Protein AF-K1JU52-F1 (afdb_monomer_lite)

Radius of gyration: 26.35 Å; chains: 1; bounding box: 58×70×61 Å

pLDDT: mean 72.36, std 12.72, range [32.66, 89.19]

Organism: NCBI:txid742823

Sequence (189 aa):
MVPNSLSKNRGPHHFLIVKRTSKGVKVSFKNEKIEEAKRYWGYFVLVSNEICDPFEALKAYRSREKIEELFATYKDSFDGRKPRTWYPENLYGRQFAQFVGLGYHCFLTKRIQDVKKGLAQKSTEKKTKEELNLEEKLLAWLDQHSLIQILDWFRCVDYVATTGNDSASKWATETTKRDQLFLKLLGVS

Foldseek 3Di:
DPPPPPPDDPDPVVQWDWDQDPVGIDIDGPVVVVVVVVVPDDDDDQDDPPDPDPVVSVVVVVVVVVVVVLVVCLVVPVVVVDDPDPDPVVVVVSVVVSVVVSVVLVVVVVLLVVLLVVLVPPPPDPDDPVVVVLSVVLNVVSVVDDPVRVVVVVVVVVVCVVVVPPPPVPDDPSNVVSVVVVCVSSVND

Structure (mmCIF, N/CA/C/O backbone):
data_AF-K1JU52-F1
#
_entry.id   AF-K1JU52-F1
#
loop_
_atom_site.group_PDB
_atom_site.id
_atom_site.type_symbol
_atom_site.label_atom_id
_atom_site.label_alt_id
_atom_site.label_comp_id
_atom_site.label_asym_id
_atom_site.label_entity_id
_atom_site.label_seq_id
_atom_site.pdbx_PDB_ins_code
_atom_site.Cartn_x
_atom_site.Cartn_y
_atom_site.Cartn_z
_atom_site.occupancy
_atom_site.B_iso_or_equiv
_atom_site.auth_seq_id
_atom_site.auth_comp_id
_atom_site.auth_asym_id
_atom_site.auth_atom_id
_atom_site.pdbx_PDB_model_num
ATOM 1 N N . MET A 1 1 ? 0.415 -23.351 -29.888 1.00 32.66 1 MET A N 1
ATOM 2 C CA . MET A 1 1 ? -1.018 -23.387 -30.256 1.00 32.66 1 MET A CA 1
ATOM 3 C C . MET A 1 1 ? -1.736 -24.300 -29.274 1.00 32.66 1 MET A C 1
ATOM 5 O O . MET A 1 1 ? -1.490 -25.496 -29.294 1.00 32.66 1 MET A O 1
ATOM 9 N N . VAL A 1 2 ? -2.545 -23.747 -28.367 1.00 34.34 2 VAL A N 1
ATOM 10 C CA . VAL A 1 2 ? -3.390 -24.549 -27.464 1.00 34.34 2 VAL A CA 1
ATOM 11 C C . VAL A 1 2 ? -4.649 -24.944 -28.250 1.00 34.34 2 VAL A C 1
ATOM 13 O O . VAL A 1 2 ? -5.269 -24.049 -28.828 1.00 34.34 2 VAL A O 1
ATOM 16 N N . PRO A 1 3 ? -5.034 -26.231 -28.335 1.00 36.06 3 PRO A N 1
ATOM 17 C CA . PRO A 1 3 ? -6.222 -26.624 -29.081 1.00 36.06 3 PRO A CA 1
ATOM 18 C C . PRO A 1 3 ? -7.480 -26.035 -28.433 1.00 36.06 3 PRO A C 1
ATOM 20 O O . PRO A 1 3 ? -7.738 -26.199 -27.241 1.00 36.06 3 PRO A O 1
ATOM 23 N N . ASN A 1 4 ? -8.273 -25.349 -29.250 1.00 38.00 4 ASN A N 1
ATOM 24 C CA . ASN A 1 4 ? -9.419 -24.520 -28.873 1.00 38.00 4 ASN A CA 1
ATOM 25 C C . ASN A 1 4 ? -10.684 -25.330 -28.485 1.00 38.00 4 ASN A C 1
ATOM 27 O O . ASN A 1 4 ? -11.799 -24.821 -28.565 1.00 38.00 4 ASN A O 1
ATOM 31 N N . SER A 1 5 ? -10.542 -26.604 -28.098 1.00 40.00 5 SER A N 1
ATOM 32 C CA . SER A 1 5 ? -11.658 -27.532 -27.838 1.00 40.00 5 SER A CA 1
ATOM 33 C C . SER A 1 5 ? -12.004 -27.723 -26.352 1.00 40.00 5 SER A C 1
ATOM 35 O O . SER A 1 5 ? -13.038 -28.308 -26.038 1.00 40.00 5 SER A O 1
ATOM 37 N N . LEU A 1 6 ? -11.199 -27.195 -25.422 1.00 43.69 6 LEU A N 1
ATOM 38 C CA . LEU A 1 6 ? -11.371 -27.389 -23.968 1.00 43.69 6 LEU A CA 1
ATOM 39 C C . LEU A 1 6 ? -12.129 -26.249 -23.251 1.00 43.69 6 LEU A C 1
ATOM 41 O O . LEU A 1 6 ? -12.221 -26.229 -22.021 1.00 43.69 6 LEU A O 1
ATOM 45 N N . SER A 1 7 ? -12.676 -25.271 -23.978 1.00 45.84 7 SER A N 1
ATOM 46 C CA . SER A 1 7 ? -13.277 -24.071 -23.369 1.00 45.84 7 SER A CA 1
ATOM 47 C C . SER A 1 7 ? -14.757 -24.202 -22.990 1.00 45.84 7 SER A C 1
ATOM 49 O O . SER A 1 7 ? -15.264 -23.328 -22.292 1.00 45.84 7 SER A O 1
ATOM 51 N N . LYS A 1 8 ? -15.464 -25.270 -23.392 1.00 48.12 8 LYS A N 1
ATOM 52 C CA . LYS A 1 8 ? -16.940 -25.257 -23.371 1.00 48.12 8 LYS A CA 1
ATOM 53 C C . LYS A 1 8 ? -17.658 -25.919 -22.189 1.00 48.12 8 LYS A C 1
ATOM 55 O O . LYS A 1 8 ? -18.870 -25.804 -22.145 1.00 48.12 8 LYS A O 1
ATOM 60 N N . ASN A 1 9 ? -16.988 -26.553 -21.218 1.00 48.12 9 ASN A N 1
ATOM 61 C CA . ASN A 1 9 ? -17.684 -27.161 -20.062 1.00 48.12 9 ASN A CA 1
ATOM 62 C C . ASN A 1 9 ? -16.808 -27.269 -18.796 1.00 48.12 9 ASN A C 1
ATOM 64 O O . ASN A 1 9 ? -16.420 -28.358 -18.384 1.00 48.12 9 ASN A O 1
ATOM 68 N N . ARG A 1 10 ? -16.511 -26.139 -18.138 1.00 53.53 10 ARG A N 1
ATOM 69 C CA . ARG A 1 10 ? -15.809 -26.105 -16.831 1.00 53.53 10 ARG A CA 1
ATOM 70 C C . ARG A 1 10 ? 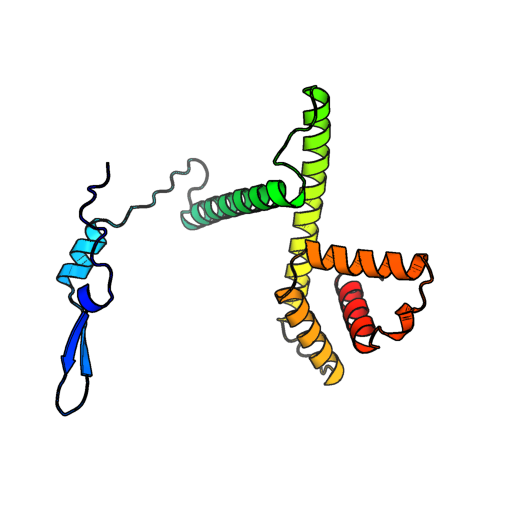-16.752 -25.962 -15.627 1.00 53.53 10 ARG A C 1
ATOM 72 O O . ARG A 1 10 ? -16.365 -25.423 -14.596 1.00 53.53 10 ARG A O 1
ATOM 79 N N . GLY A 1 11 ? -18.007 -26.391 -15.751 1.00 52.56 11 GLY A N 1
ATOM 80 C CA . GLY A 1 11 ? -18.935 -26.394 -14.619 1.00 52.56 11 GLY A CA 1
ATOM 81 C C . GLY A 1 11 ? -18.560 -27.472 -13.587 1.00 52.56 11 GLY A C 1
ATOM 82 O O . GLY A 1 11 ? -18.062 -28.533 -13.976 1.00 52.56 11 GLY A O 1
ATOM 83 N N . PRO A 1 12 ? -18.843 -27.273 -12.286 1.00 57.47 12 PRO A N 1
ATOM 84 C CA . PRO A 1 12 ? -18.528 -28.244 -11.228 1.00 57.47 12 PRO A CA 1
ATOM 85 C C . PRO A 1 12 ? -19.162 -29.629 -11.467 1.00 57.47 12 PRO A C 1
ATOM 87 O O . PRO A 1 12 ? -18.636 -30.650 -11.031 1.00 57.47 12 PRO A O 1
ATOM 90 N N . HIS A 1 13 ? -20.244 -29.692 -12.248 1.00 59.09 13 HIS A N 1
ATOM 91 C CA . HIS A 1 13 ? -20.917 -30.928 -12.656 1.00 59.09 13 HIS A CA 1
ATOM 92 C C . HIS A 1 13 ? -20.066 -31.864 -13.538 1.00 59.09 13 HIS A C 1
ATOM 94 O O . HIS A 1 13 ? -20.362 -33.056 -13.627 1.00 59.09 13 HIS A O 1
ATOM 100 N N . HIS A 1 14 ? -19.003 -31.366 -14.186 1.00 65.88 14 HIS A N 1
ATOM 101 C CA . HIS A 1 14 ? -18.130 -32.206 -15.014 1.00 65.88 14 HIS A CA 1
ATOM 102 C C . HIS A 1 14 ? -17.190 -33.083 -14.173 1.00 65.88 14 HIS A C 1
ATOM 104 O O . HIS A 1 14 ? -16.892 -34.209 -14.565 1.00 65.88 14 HIS A O 1
ATOM 110 N N . PHE A 1 15 ? -16.796 -32.606 -12.990 1.00 65.69 15 PHE A N 1
ATOM 111 C CA . PHE A 1 15 ? -15.839 -33.270 -12.095 1.00 65.69 15 PHE A CA 1
ATOM 112 C C . PHE A 1 15 ? -16.512 -34.047 -10.955 1.00 65.69 15 PHE A C 1
ATOM 114 O O . PHE A 1 15 ? -15.861 -34.835 -10.269 1.00 65.69 15 PHE A O 1
ATOM 121 N N . LEU A 1 16 ? -17.818 -33.847 -10.762 1.00 76.69 16 LEU A N 1
ATOM 122 C CA . LEU A 1 16 ? -18.591 -34.427 -9.668 1.00 76.69 16 LEU A CA 1
ATOM 123 C C . LEU A 1 16 ? -19.648 -35.410 -10.192 1.00 76.69 16 LEU A C 1
ATOM 125 O O . LEU A 1 16 ? -20.323 -35.173 -11.193 1.00 76.69 16 LEU A O 1
ATOM 129 N N . ILE A 1 17 ? -19.811 -36.529 -9.494 1.00 73.75 17 ILE A N 1
ATOM 130 C CA . ILE A 1 17 ? -20.949 -37.442 -9.602 1.00 73.75 17 ILE A CA 1
ATOM 131 C C . ILE A 1 17 ? -21.870 -37.104 -8.439 1.00 73.75 17 ILE A C 1
ATOM 133 O O . ILE A 1 17 ? -21.504 -37.288 -7.280 1.00 73.75 17 ILE A O 1
ATOM 137 N N . VAL A 1 18 ? -23.069 -36.624 -8.743 1.00 75.44 18 VAL A N 1
ATOM 138 C CA . VAL A 1 18 ? -24.081 -36.308 -7.736 1.00 75.44 18 VAL A CA 1
ATOM 139 C C . VAL A 1 18 ? -25.161 -37.379 -7.804 1.00 75.44 18 VAL A C 1
ATOM 141 O O . VAL A 1 18 ? -25.890 -37.457 -8.789 1.00 75.44 18 VAL A O 1
ATOM 144 N N . LYS A 1 19 ? -25.270 -38.212 -6.766 1.00 75.44 19 LYS A N 1
ATOM 145 C CA . LYS A 1 19 ? -26.368 -39.176 -6.612 1.00 75.44 19 LYS A CA 1
ATOM 146 C C . LYS A 1 19 ? -27.339 -38.652 -5.560 1.00 75.44 19 LYS A C 1
ATOM 148 O O . LYS A 1 19 ? -26.936 -38.372 -4.432 1.00 75.44 19 LYS A O 1
ATOM 153 N N . ARG A 1 20 ? -28.614 -38.503 -5.922 1.00 73.25 20 ARG A N 1
ATOM 154 C CA . ARG A 1 20 ? -29.682 -38.166 -4.972 1.00 73.25 20 ARG A CA 1
ATOM 155 C C . ARG A 1 20 ? -30.298 -39.463 -4.459 1.00 73.25 20 ARG A C 1
ATOM 157 O O . ARG A 1 20 ? -30.836 -40.232 -5.246 1.00 73.25 20 ARG A O 1
ATOM 164 N N . THR A 1 21 ? -30.202 -39.692 -3.157 1.00 73.38 21 THR A N 1
ATOM 165 C CA . THR A 1 21 ? -30.808 -40.836 -2.466 1.00 73.38 21 THR A CA 1
ATOM 166 C C . THR A 1 21 ? -31.887 -40.315 -1.516 1.00 73.38 21 THR A C 1
ATOM 168 O O . THR A 1 21 ? -31.838 -39.162 -1.096 1.00 73.38 21 THR A O 1
ATOM 171 N N . SER A 1 22 ? -32.837 -41.161 -1.111 1.00 66.62 22 SER A N 1
ATOM 172 C CA . SER A 1 22 ? -33.869 -40.831 -0.111 1.00 66.62 22 SER A CA 1
ATOM 173 C C . SER A 1 22 ? -33.318 -40.326 1.236 1.00 66.62 22 SER A C 1
ATOM 175 O O . SER A 1 22 ? -34.041 -39.679 1.983 1.00 66.62 22 SER A O 1
ATOM 177 N N . LYS A 1 23 ? -32.033 -40.577 1.532 1.00 71.12 23 LYS A N 1
ATOM 178 C CA . LYS A 1 23 ? -31.310 -40.121 2.736 1.00 71.12 23 LYS A CA 1
ATOM 179 C C . LYS A 1 23 ? -30.439 -38.866 2.525 1.00 71.12 23 LYS A C 1
ATOM 181 O O . LYS A 1 23 ? -29.710 -38.488 3.435 1.00 71.12 23 LYS A O 1
ATOM 186 N N . GLY A 1 24 ? -30.463 -38.248 1.339 1.00 70.69 24 GLY A N 1
ATOM 187 C CA . GLY A 1 24 ? -29.681 -37.047 1.015 1.00 70.69 24 GLY A CA 1
ATOM 188 C C . GLY A 1 24 ? -28.859 -37.150 -0.276 1.00 70.69 24 GLY A C 1
ATOM 189 O O . GLY A 1 24 ? -28.956 -38.112 -1.041 1.00 70.69 24 GLY A O 1
ATOM 190 N N . VAL A 1 25 ? -28.041 -36.128 -0.536 1.00 78.56 25 VAL A N 1
ATOM 191 C CA . VAL A 1 25 ? -27.192 -36.028 -1.733 1.00 78.56 25 VAL A CA 1
ATOM 192 C C . VAL A 1 25 ? -25.806 -36.603 -1.442 1.00 78.56 25 VAL A C 1
ATOM 194 O O . VAL A 1 25 ? -25.082 -36.077 -0.603 1.00 78.56 25 VAL A O 1
ATOM 197 N N . LYS A 1 26 ? -25.405 -37.657 -2.160 1.00 71.56 26 LYS A N 1
ATOM 198 C CA . LYS A 1 26 ? -24.051 -38.222 -2.098 1.00 71.56 26 LYS A CA 1
ATOM 199 C C . LYS A 1 26 ? -23.243 -37.719 -3.293 1.00 71.56 26 LYS A C 1
ATOM 201 O O . LYS A 1 26 ? -23.574 -38.027 -4.439 1.00 71.56 26 LYS A O 1
ATOM 206 N N . VAL A 1 27 ? -22.199 -36.937 -3.023 1.00 77.12 27 VAL A N 1
ATOM 207 C CA . VAL A 1 27 ? -21.284 -36.407 -4.043 1.00 77.12 27 VAL A CA 1
ATOM 208 C C . VAL A 1 27 ? -19.991 -37.219 -4.025 1.00 77.12 27 VAL A C 1
ATOM 210 O O . VAL A 1 27 ? -19.388 -37.394 -2.971 1.00 77.12 27 VAL A O 1
ATOM 213 N N . SER A 1 28 ? -19.567 -37.726 -5.181 1.00 74.81 28 SER A N 1
ATOM 214 C CA . SER A 1 28 ? -18.280 -38.409 -5.362 1.00 74.81 28 SER A CA 1
ATOM 215 C C . SER A 1 28 ? -17.510 -37.813 -6.537 1.00 74.81 28 SER A C 1
ATOM 217 O O . SER A 1 28 ? -18.110 -37.353 -7.505 1.00 74.81 28 SER A O 1
ATOM 219 N N . PHE A 1 29 ? -16.183 -37.816 -6.473 1.00 79.75 29 PHE A N 1
ATOM 220 C CA . PHE A 1 29 ? -15.335 -37.215 -7.503 1.00 79.75 29 PHE A CA 1
ATOM 221 C C . PHE A 1 29 ? -15.135 -38.153 -8.701 1.00 79.75 29 PHE A C 1
ATOM 223 O O . PHE A 1 29 ? -14.983 -39.363 -8.535 1.00 79.75 29 PHE A O 1
ATOM 230 N N . LYS A 1 30 ? -15.123 -37.595 -9.917 1.00 79.38 30 LYS A N 1
ATOM 231 C CA . LYS A 1 30 ? -14.723 -38.308 -11.139 1.00 79.38 30 LYS A CA 1
ATOM 232 C C . LYS A 1 30 ? -13.207 -38.225 -11.289 1.00 79.38 30 LYS A C 1
ATOM 234 O O . LYS A 1 30 ? -12.707 -37.322 -11.958 1.00 79.38 30 LYS A O 1
ATOM 239 N N . ASN A 1 31 ? -12.487 -39.153 -10.664 1.00 74.81 31 ASN A N 1
ATOM 240 C CA . ASN A 1 31 ? -11.019 -39.157 -10.663 1.00 74.81 31 ASN A CA 1
ATOM 241 C C . ASN A 1 31 ? -10.419 -39.156 -12.081 1.00 74.81 31 ASN A C 1
ATOM 243 O O . ASN A 1 31 ? -9.475 -38.416 -12.327 1.00 74.81 31 ASN A O 1
ATOM 247 N N . GLU A 1 32 ? -11.035 -39.858 -13.035 1.00 75.19 32 GLU A N 1
ATOM 248 C CA . GLU A 1 32 ? -10.597 -39.904 -14.442 1.00 75.19 32 GLU A CA 1
ATOM 249 C C . GLU A 1 32 ? -10.581 -38.518 -15.110 1.00 75.19 32 GLU A C 1
ATOM 251 O O . GLU A 1 32 ? -9.613 -38.133 -15.762 1.00 75.19 32 GLU A O 1
ATOM 256 N N . LYS A 1 33 ? -11.634 -37.716 -14.900 1.00 71.06 33 LYS A N 1
ATOM 257 C CA . LYS A 1 33 ? -11.729 -36.351 -15.448 1.00 71.06 33 LYS A CA 1
ATOM 258 C C . LYS A 1 33 ? -10.806 -35.369 -14.743 1.00 71.06 33 LYS A C 1
ATOM 260 O O . LYS A 1 33 ? -10.368 -34.389 -15.342 1.00 71.06 33 LYS A O 1
ATOM 265 N N . ILE A 1 34 ? -10.503 -35.638 -13.479 1.00 71.75 34 ILE A N 1
ATOM 266 C CA . ILE A 1 34 ? -9.522 -34.872 -12.718 1.00 71.75 34 ILE A CA 1
ATOM 267 C C . ILE A 1 34 ? -8.111 -35.165 -13.245 1.00 71.75 34 ILE A C 1
ATOM 269 O O . ILE A 1 34 ? -7.345 -34.228 -13.439 1.00 71.75 34 ILE A O 1
ATOM 273 N N . GLU A 1 35 ? -7.766 -36.420 -13.533 1.00 73.62 35 GLU A N 1
ATOM 274 C CA . GLU A 1 35 ? -6.468 -36.787 -14.120 1.00 73.62 35 GLU A CA 1
ATOM 275 C C . GLU A 1 35 ? -6.288 -36.271 -15.550 1.00 73.62 35 GLU A C 1
ATOM 277 O O . GLU A 1 35 ? -5.228 -35.742 -15.886 1.00 73.62 35 GLU A O 1
ATOM 282 N N . GLU A 1 36 ? -7.337 -36.326 -16.373 1.00 74.00 36 GLU A N 1
ATOM 283 C CA . GLU A 1 36 ? -7.323 -35.758 -17.725 1.00 74.00 36 GLU A CA 1
ATOM 284 C C . GLU A 1 36 ? -7.080 -34.238 -17.701 1.00 74.00 36 GLU A C 1
ATOM 286 O O . GLU A 1 36 ? -6.323 -33.710 -18.515 1.00 74.00 36 GLU A O 1
ATOM 291 N N . ALA A 1 37 ? -7.649 -33.531 -16.719 1.00 69.38 37 ALA A N 1
ATOM 292 C CA . ALA A 1 37 ? -7.384 -32.109 -16.506 1.00 69.38 37 ALA A CA 1
ATOM 293 C C . ALA A 1 37 ? -5.975 -31.844 -15.942 1.00 69.38 37 ALA A C 1
ATOM 295 O O . ALA A 1 37 ? -5.337 -30.866 -16.336 1.00 69.38 37 ALA A O 1
ATOM 296 N N . LYS A 1 38 ? -5.468 -32.720 -15.062 1.00 70.06 38 LYS A N 1
ATOM 297 C CA . LYS A 1 38 ? -4.097 -32.650 -14.524 1.00 70.06 38 LYS A CA 1
ATOM 298 C C . LYS A 1 38 ? -3.034 -32.796 -15.611 1.00 70.06 38 LYS A C 1
ATOM 300 O O . LYS A 1 38 ? -1.980 -32.181 -15.497 1.00 70.06 38 LYS A O 1
ATOM 305 N N . ARG A 1 39 ? -3.309 -33.547 -16.685 1.00 66.56 39 ARG A N 1
ATOM 306 C CA . ARG A 1 39 ? -2.391 -33.700 -17.831 1.00 66.56 39 ARG A CA 1
ATOM 307 C C . ARG A 1 39 ? -2.046 -32.367 -18.513 1.00 66.56 39 ARG A C 1
ATOM 309 O O . ARG A 1 39 ? -0.980 -32.259 -19.108 1.00 66.56 39 ARG A O 1
ATOM 316 N N . TYR A 1 40 ? -2.912 -31.358 -18.414 1.00 68.19 40 TYR A N 1
ATOM 317 C CA . TYR A 1 40 ? -2.686 -30.023 -18.981 1.00 68.19 40 TYR A CA 1
ATOM 318 C C . TYR A 1 40 ? -2.197 -28.997 -17.954 1.00 68.19 40 TYR A C 1
ATOM 320 O O . TYR A 1 40 ? -2.200 -27.797 -18.237 1.00 68.19 40 TYR A O 1
ATOM 328 N N . TRP A 1 41 ? -1.806 -29.427 -16.754 1.00 69.12 41 TRP A N 1
ATOM 329 C CA . TRP A 1 41 ? -1.183 -28.514 -15.806 1.00 69.12 41 TRP A CA 1
ATOM 330 C C . TRP A 1 41 ? 0.178 -28.081 -16.344 1.00 69.12 41 TRP A C 1
ATOM 332 O O . TRP A 1 41 ? 1.035 -28.903 -16.658 1.00 69.12 41 TRP A O 1
ATOM 342 N N . GLY A 1 42 ? 0.354 -26.768 -16.489 1.00 69.19 42 GLY A N 1
ATOM 343 C CA . GLY A 1 42 ? 1.649 -26.201 -16.828 1.00 69.19 42 GLY A CA 1
ATOM 344 C C . GLY A 1 42 ? 2.642 -26.496 -15.709 1.00 69.19 42 GLY A C 1
ATOM 345 O O . GLY A 1 42 ? 2.337 -26.281 -14.536 1.00 69.19 42 GLY A O 1
ATOM 346 N N . TYR A 1 43 ? 3.825 -26.984 -16.072 1.00 73.56 43 TYR A N 1
ATOM 347 C CA . TYR A 1 43 ? 4.938 -27.085 -15.139 1.00 73.56 43 TYR A CA 1
ATOM 348 C C . TYR A 1 43 ? 5.625 -25.727 -15.035 1.00 73.56 43 TYR A C 1
ATOM 350 O O . TYR A 1 43 ? 5.897 -25.074 -16.042 1.00 73.56 43 TYR A O 1
ATOM 358 N N . PHE A 1 44 ? 5.909 -25.314 -13.806 1.00 75.88 44 PHE A N 1
ATOM 359 C CA . PHE A 1 44 ? 6.699 -24.129 -13.517 1.00 75.88 44 PHE A CA 1
ATOM 360 C C . PHE A 1 44 ? 8.102 -24.575 -13.109 1.00 75.88 44 PHE A C 1
ATOM 362 O O . PHE A 1 44 ? 8.253 -25.328 -12.148 1.00 75.88 44 PHE A O 1
ATOM 369 N N . VAL A 1 45 ? 9.114 -24.138 -13.858 1.00 78.69 45 VAL A N 1
ATOM 370 C CA . VAL A 1 45 ? 10.519 -24.479 -13.614 1.00 78.69 45 VAL A CA 1
ATOM 371 C C . VAL A 1 45 ? 11.292 -23.190 -13.374 1.00 78.69 45 VAL A C 1
ATOM 373 O O . VAL A 1 45 ? 11.230 -22.266 -14.182 1.00 78.69 45 VAL A O 1
ATOM 376 N N . LEU A 1 46 ? 12.027 -23.145 -12.264 1.00 78.94 46 LEU A N 1
ATOM 377 C CA . LEU A 1 46 ? 12.982 -22.088 -11.957 1.00 78.94 46 LEU A CA 1
ATOM 378 C C . LEU A 1 46 ? 14.392 -22.619 -12.162 1.00 78.94 46 LEU A C 1
ATOM 380 O O . LEU A 1 46 ? 14.744 -23.667 -11.629 1.00 78.94 46 LEU A O 1
ATOM 384 N N . VAL A 1 47 ? 15.188 -21.874 -12.921 1.00 82.38 47 VAL A N 1
ATOM 385 C CA . VAL A 1 47 ? 16.609 -22.151 -13.131 1.00 82.38 47 VAL A CA 1
ATOM 386 C C . VAL A 1 47 ? 17.388 -20.993 -12.527 1.00 82.38 47 VAL A C 1
ATOM 388 O O . VAL A 1 47 ? 17.105 -19.832 -12.820 1.00 82.38 47 VAL A O 1
ATOM 391 N N . SER A 1 48 ? 18.339 -21.312 -11.659 1.00 80.25 48 SER A N 1
ATOM 392 C CA . SER A 1 48 ? 19.183 -20.350 -10.957 1.00 80.25 48 SER A CA 1
ATOM 393 C C . SER A 1 48 ? 20.626 -20.840 -11.014 1.00 80.25 48 SER A C 1
ATOM 395 O O . SER A 1 48 ? 20.877 -22.018 -10.772 1.00 80.25 48 SER A O 1
ATOM 397 N N . ASN A 1 49 ? 21.555 -19.939 -11.337 1.00 84.25 49 ASN A N 1
ATOM 398 C CA . ASN A 1 49 ? 22.990 -20.238 -11.366 1.00 84.25 49 ASN A CA 1
ATOM 399 C C . ASN A 1 49 ? 23.689 -19.906 -10.038 1.00 84.25 49 ASN A C 1
ATOM 401 O O . ASN A 1 49 ? 24.752 -20.447 -9.765 1.00 84.25 49 ASN A O 1
ATOM 405 N N . GLU A 1 50 ? 23.111 -19.009 -9.233 1.00 79.44 50 GLU A N 1
ATOM 406 C CA . GLU A 1 50 ? 23.725 -18.510 -7.992 1.00 79.44 50 GLU A CA 1
ATOM 407 C C . GLU A 1 50 ? 23.085 -19.114 -6.740 1.00 79.44 50 GLU A C 1
ATOM 409 O O . GLU A 1 50 ? 23.779 -19.499 -5.803 1.00 79.44 50 GLU A O 1
ATOM 414 N N . ILE A 1 51 ? 21.755 -19.220 -6.717 1.00 79.12 51 ILE A N 1
ATOM 415 C CA . ILE A 1 51 ? 21.018 -19.732 -5.559 1.00 79.12 51 ILE A CA 1
ATOM 416 C C . ILE A 1 51 ? 20.851 -21.242 -5.702 1.00 79.12 51 ILE A C 1
ATOM 418 O O . ILE A 1 51 ? 20.163 -21.699 -6.617 1.00 79.12 51 ILE A O 1
ATOM 422 N N . CYS A 1 52 ? 21.475 -21.988 -4.789 1.00 80.69 52 CYS A N 1
ATOM 423 C CA . CYS A 1 52 ? 21.435 -23.450 -4.747 1.00 80.69 52 CYS A CA 1
ATOM 424 C C . CYS A 1 52 ? 20.220 -23.982 -3.958 1.00 80.69 52 CYS A C 1
ATOM 426 O O . CYS A 1 52 ? 19.726 -25.069 -4.251 1.00 80.69 52 CYS A O 1
ATOM 428 N N . ASP A 1 53 ? 19.700 -23.213 -2.989 1.00 86.19 53 ASP A N 1
ATOM 429 C CA . ASP A 1 53 ? 18.510 -23.596 -2.221 1.00 86.19 53 ASP A CA 1
ATOM 430 C C . ASP A 1 53 ? 17.205 -23.329 -3.008 1.00 86.19 53 ASP A C 1
ATOM 432 O O . ASP A 1 53 ? 16.924 -22.181 -3.379 1.00 86.19 53 ASP A O 1
ATOM 436 N N . PRO A 1 54 ? 16.356 -24.350 -3.243 1.00 84.06 54 PRO A N 1
ATOM 437 C CA . PRO A 1 54 ? 15.110 -24.185 -3.990 1.00 84.06 54 PRO A CA 1
ATOM 438 C C . PRO A 1 54 ? 14.124 -23.193 -3.357 1.00 84.06 54 PRO A C 1
ATOM 440 O O . PRO A 1 54 ? 13.408 -22.490 -4.077 1.00 84.06 54 PRO A O 1
ATOM 443 N N . PHE A 1 55 ? 14.056 -23.122 -2.023 1.00 83.50 55 PHE A N 1
ATOM 444 C CA . PHE A 1 55 ? 13.121 -22.226 -1.335 1.00 83.50 55 PHE A CA 1
ATOM 445 C C . PHE A 1 55 ? 13.580 -20.771 -1.399 1.00 83.50 55 PHE A C 1
ATOM 447 O O . PHE A 1 55 ? 12.757 -19.874 -1.606 1.00 83.50 55 PHE A O 1
ATOM 454 N N . GLU A 1 56 ? 14.880 -20.529 -1.276 1.00 80.12 56 GLU A N 1
ATOM 455 C CA . GLU A 1 56 ? 15.483 -19.220 -1.480 1.00 80.12 56 GLU A CA 1
ATOM 456 C C . GLU A 1 56 ? 15.328 -18.745 -2.931 1.00 80.12 56 GLU A C 1
ATOM 458 O O . GLU A 1 56 ? 14.893 -17.612 -3.154 1.00 80.12 56 GLU A O 1
ATOM 463 N N . ALA A 1 57 ? 15.551 -19.620 -3.919 1.00 83.31 57 ALA A N 1
ATOM 464 C CA . ALA A 1 57 ? 15.349 -19.297 -5.332 1.00 83.31 57 ALA A CA 1
ATOM 465 C C . ALA A 1 57 ? 13.884 -18.925 -5.620 1.00 83.31 57 ALA A C 1
ATOM 467 O O . ALA A 1 57 ? 13.595 -17.929 -6.290 1.00 83.31 57 ALA A O 1
ATOM 468 N N . LEU A 1 58 ? 12.938 -19.668 -5.035 1.00 83.25 58 LEU A N 1
ATOM 469 C CA . LEU A 1 58 ? 11.512 -19.357 -5.119 1.00 83.25 58 LEU A CA 1
ATOM 470 C C . LEU A 1 58 ? 11.167 -18.024 -4.435 1.00 83.25 58 LEU A C 1
ATOM 472 O O . LEU A 1 58 ? 10.342 -17.260 -4.939 1.00 83.25 58 LEU A O 1
ATOM 476 N N . LYS A 1 59 ? 11.787 -17.717 -3.291 1.00 80.12 59 LYS A N 1
ATOM 477 C CA . LYS A 1 59 ? 11.585 -16.454 -2.565 1.00 80.12 59 LYS A CA 1
ATOM 478 C C . LYS A 1 59 ? 12.128 -15.258 -3.346 1.00 80.12 59 LYS A C 1
ATOM 480 O O . LYS A 1 59 ? 11.461 -14.221 -3.401 1.00 80.12 59 LYS A O 1
ATOM 485 N N . ALA A 1 60 ? 13.297 -15.397 -3.965 1.00 77.69 60 ALA A N 1
ATOM 486 C CA . ALA A 1 60 ? 13.878 -14.383 -4.836 1.00 77.69 60 ALA A CA 1
ATOM 487 C C . ALA A 1 60 ? 12.980 -14.145 -6.058 1.00 77.69 60 ALA A C 1
ATOM 489 O O . ALA A 1 60 ? 12.625 -13.002 -6.349 1.00 77.69 60 ALA A O 1
ATOM 490 N N . TYR A 1 61 ? 12.498 -15.220 -6.690 1.00 80.88 61 TYR A N 1
ATOM 491 C CA . TYR A 1 61 ? 11.559 -15.127 -7.808 1.00 80.88 61 TYR A CA 1
ATOM 492 C C . TYR A 1 61 ? 10.255 -14.409 -7.425 1.00 80.88 61 TYR A C 1
A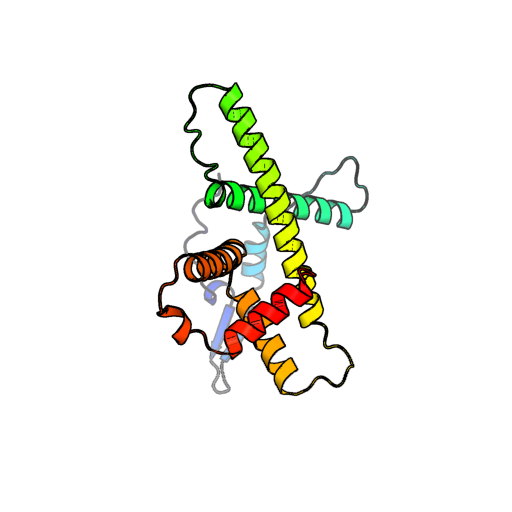TOM 494 O O . TYR A 1 61 ? 9.858 -13.451 -8.084 1.00 80.88 61 TYR A O 1
ATOM 502 N N . ARG A 1 62 ? 9.625 -14.778 -6.302 1.00 80.00 62 ARG A N 1
ATOM 503 C CA . ARG A 1 62 ? 8.432 -14.076 -5.782 1.00 80.00 62 ARG A CA 1
ATOM 504 C C . ARG A 1 62 ? 8.700 -12.610 -5.444 1.00 80.00 62 ARG A C 1
ATOM 506 O O . ARG A 1 62 ? 7.805 -11.775 -5.521 1.00 80.00 62 ARG A O 1
ATOM 513 N N . SER A 1 63 ? 9.924 -12.274 -5.047 1.00 73.00 63 SER A N 1
ATOM 514 C CA . SER A 1 63 ? 10.309 -10.879 -4.809 1.00 73.00 63 SER A CA 1
ATOM 515 C C . SER A 1 63 ? 10.408 -10.089 -6.116 1.00 73.00 63 SER A C 1
ATOM 517 O O . SER A 1 63 ? 10.146 -8.890 -6.110 1.00 73.00 63 SER A O 1
ATOM 519 N N . ARG A 1 64 ? 10.694 -10.750 -7.246 1.00 72.56 64 ARG A N 1
ATOM 520 C CA . ARG A 1 64 ? 10.632 -10.142 -8.580 1.00 72.56 64 ARG A CA 1
ATOM 521 C C . ARG A 1 64 ? 9.200 -9.824 -9.011 1.00 72.56 64 ARG A C 1
ATOM 523 O O . ARG A 1 64 ? 8.973 -8.752 -9.555 1.00 72.56 64 ARG A O 1
ATOM 530 N N . GLU A 1 65 ? 8.227 -10.684 -8.713 1.00 70.62 65 GLU A N 1
ATOM 531 C CA . GLU A 1 65 ? 6.805 -10.377 -8.962 1.00 70.62 65 GLU A CA 1
ATOM 532 C C . GLU A 1 65 ? 6.361 -9.108 -8.213 1.00 70.62 65 GLU A C 1
ATOM 534 O O . GLU A 1 65 ? 5.675 -8.257 -8.777 1.00 70.62 65 GLU A O 1
ATOM 539 N N . LYS A 1 66 ? 6.847 -8.901 -6.979 1.00 67.62 66 LYS A N 1
ATOM 540 C CA . LYS A 1 66 ? 6.601 -7.652 -6.233 1.00 67.62 66 LYS A CA 1
ATOM 541 C C . LYS A 1 66 ? 7.173 -6.419 -6.932 1.00 67.62 66 LYS A C 1
ATOM 543 O O . LYS A 1 66 ? 6.616 -5.334 -6.803 1.00 67.62 66 LYS A O 1
ATOM 548 N N . ILE A 1 67 ? 8.278 -6.562 -7.664 1.00 69.62 67 ILE A N 1
ATOM 549 C CA . ILE A 1 67 ? 8.849 -5.468 -8.461 1.00 69.62 67 ILE A CA 1
ATOM 550 C C . ILE A 1 67 ? 7.906 -5.116 -9.620 1.00 69.62 67 ILE A C 1
ATOM 552 O O . ILE A 1 67 ? 7.680 -3.937 -9.876 1.00 69.62 67 ILE A O 1
ATOM 556 N N . GLU A 1 68 ? 7.302 -6.102 -10.287 1.00 68.31 68 GLU A N 1
ATOM 557 C CA . GLU A 1 68 ? 6.323 -5.857 -11.357 1.00 68.31 68 GLU A CA 1
ATOM 558 C C . GLU A 1 68 ? 5.056 -5.161 -10.836 1.00 68.31 68 GLU A C 1
ATOM 560 O O . GLU A 1 68 ? 4.567 -4.219 -11.464 1.00 68.31 68 GLU A O 1
ATOM 565 N N . GLU A 1 69 ? 4.577 -5.543 -9.652 1.00 69.50 69 GLU A N 1
ATOM 566 C CA . GLU A 1 69 ? 3.473 -4.865 -8.961 1.00 69.50 69 GLU A CA 1
ATOM 567 C C . GLU A 1 69 ? 3.829 -3.408 -8.595 1.00 69.50 69 GLU A C 1
ATOM 569 O O . GLU A 1 69 ? 3.040 -2.479 -8.810 1.00 69.50 69 GLU A O 1
ATOM 574 N N . LEU A 1 70 ? 5.060 -3.169 -8.127 1.00 67.19 70 LEU A N 1
ATOM 575 C CA . LEU A 1 70 ? 5.583 -1.822 -7.877 1.00 67.19 70 LEU A CA 1
ATOM 576 C C . LEU A 1 70 ? 5.682 -0.996 -9.171 1.00 67.19 70 LEU A C 1
ATOM 578 O O . LEU A 1 70 ? 5.353 0.190 -9.164 1.00 67.19 70 LEU A O 1
ATOM 582 N N . PHE A 1 71 ? 6.059 -1.605 -10.299 1.00 65.50 71 PHE A N 1
ATOM 583 C CA . PHE A 1 71 ? 6.064 -0.941 -11.608 1.00 65.50 71 PHE A CA 1
ATOM 584 C C . PHE A 1 71 ? 4.656 -0.666 -12.157 1.00 65.50 71 PHE A C 1
ATOM 586 O O . PHE A 1 71 ? 4.460 0.318 -12.877 1.00 65.50 71 PHE A O 1
ATOM 593 N N . ALA A 1 72 ? 3.663 -1.493 -11.829 1.00 67.44 72 ALA A N 1
ATOM 594 C CA . ALA A 1 72 ? 2.265 -1.194 -12.130 1.00 67.44 72 ALA A CA 1
ATOM 595 C C . ALA A 1 72 ? 1.794 0.031 -11.328 1.00 67.44 72 ALA A C 1
ATOM 597 O O . ALA A 1 72 ? 1.265 0.984 -11.902 1.00 67.44 72 ALA A O 1
ATOM 598 N N . THR A 1 73 ? 2.115 0.067 -10.031 1.00 64.31 73 THR A N 1
ATOM 599 C CA . THR A 1 73 ? 1.830 1.209 -9.145 1.00 64.31 73 THR A CA 1
ATOM 600 C C . THR A 1 73 ? 2.520 2.488 -9.630 1.00 64.31 73 THR A C 1
ATOM 602 O O . THR A 1 73 ? 1.913 3.558 -9.643 1.00 64.31 73 THR A O 1
ATOM 605 N N . TYR A 1 74 ? 3.762 2.376 -10.110 1.00 66.44 74 TYR A N 1
ATOM 606 C CA . TYR A 1 74 ? 4.519 3.458 -10.744 1.00 66.44 74 TYR A CA 1
ATOM 607 C C . TYR A 1 74 ? 3.798 4.046 -11.964 1.00 66.44 74 TYR A C 1
ATOM 609 O O . TYR A 1 74 ? 3.700 5.266 -12.110 1.00 66.44 74 TYR A O 1
ATOM 617 N N . LYS A 1 75 ? 3.276 3.196 -12.855 1.00 66.00 75 LYS A N 1
ATOM 618 C CA . LYS A 1 75 ? 2.599 3.664 -14.073 1.00 66.00 75 LYS A CA 1
ATOM 619 C C . LYS A 1 75 ? 1.332 4.449 -13.749 1.00 66.00 75 LYS A C 1
ATOM 621 O O . LYS A 1 75 ? 1.056 5.429 -14.440 1.00 66.00 75 LYS A O 1
ATOM 626 N N . ASP A 1 76 ? 0.613 4.041 -12.711 1.00 67.06 76 ASP A N 1
ATOM 627 C CA . ASP A 1 76 ? -0.696 4.606 -12.385 1.00 67.06 76 ASP A CA 1
ATOM 628 C C . ASP A 1 76 ? -0.605 5.812 -11.447 1.00 67.06 76 ASP A C 1
ATOM 630 O O . ASP A 1 76 ? -1.338 6.779 -11.630 1.00 67.06 76 ASP A O 1
ATOM 634 N N . SER A 1 77 ? 0.343 5.804 -10.507 1.00 65.06 77 SER A N 1
ATOM 635 C CA . SER A 1 77 ? 0.435 6.813 -9.439 1.00 65.06 77 SER A CA 1
ATOM 636 C C . SER A 1 77 ? 1.495 7.887 -9.699 1.00 65.06 77 SER A C 1
ATOM 638 O O . SER A 1 77 ? 1.358 9.008 -9.222 1.00 65.06 77 SER A O 1
ATOM 640 N N . PHE A 1 78 ? 2.546 7.577 -10.471 1.00 62.41 78 PHE A N 1
ATOM 641 C CA . PHE A 1 78 ? 3.661 8.498 -10.758 1.00 62.41 78 PHE A CA 1
ATOM 642 C C . PHE A 1 78 ? 3.635 9.076 -12.188 1.00 62.41 78 PHE A C 1
ATOM 644 O O . PHE A 1 78 ? 4.644 9.604 -12.662 1.00 62.41 78 PHE A O 1
ATOM 651 N N . ASP A 1 79 ? 2.503 8.980 -12.898 1.00 67.00 79 ASP A N 1
ATOM 652 C CA . ASP A 1 79 ? 2.344 9.413 -14.303 1.00 67.00 79 ASP A CA 1
ATOM 653 C C . ASP A 1 79 ? 3.409 8.801 -15.245 1.00 67.00 79 ASP A C 1
ATOM 655 O O . ASP A 1 79 ? 3.867 9.403 -16.216 1.00 67.00 79 ASP A O 1
ATOM 659 N N . GLY A 1 80 ? 3.834 7.563 -14.970 1.00 61.91 80 GLY A N 1
ATOM 660 C CA . GLY A 1 80 ? 4.853 6.861 -15.759 1.00 61.91 80 GLY A CA 1
ATOM 661 C C . GLY A 1 80 ? 4.393 6.430 -17.159 1.00 61.91 80 GLY A C 1
ATOM 662 O O . GLY A 1 80 ? 5.210 5.982 -17.960 1.00 61.91 80 GLY A O 1
ATOM 663 N N . ARG A 1 81 ? 3.092 6.539 -17.471 1.00 62.84 81 ARG A N 1
ATOM 664 C CA . ARG A 1 81 ? 2.504 6.059 -18.736 1.00 62.84 81 ARG A CA 1
ATOM 665 C C . ARG A 1 81 ? 2.857 6.907 -19.955 1.00 62.84 81 ARG A C 1
ATOM 667 O O . ARG A 1 81 ? 2.872 6.368 -21.059 1.00 62.84 81 ARG A O 1
ATOM 674 N N . LYS A 1 82 ? 3.080 8.214 -19.795 1.00 67.38 82 LYS A N 1
ATOM 675 C CA . LYS A 1 82 ? 3.329 9.114 -20.931 1.00 67.38 82 LYS A CA 1
ATOM 676 C C . LYS A 1 82 ? 4.554 9.992 -20.680 1.00 67.38 82 LYS A C 1
ATOM 678 O O . LYS A 1 82 ? 4.487 10.907 -19.854 1.00 67.38 82 LYS A O 1
ATOM 683 N N . PRO A 1 83 ? 5.662 9.782 -21.410 1.00 66.50 83 PRO A N 1
ATOM 684 C CA . PRO A 1 83 ? 6.731 10.764 -21.450 1.00 66.50 83 PRO A CA 1
ATOM 685 C C . PRO A 1 83 ? 6.211 11.999 -22.198 1.00 66.50 83 PRO A C 1
ATOM 687 O O . P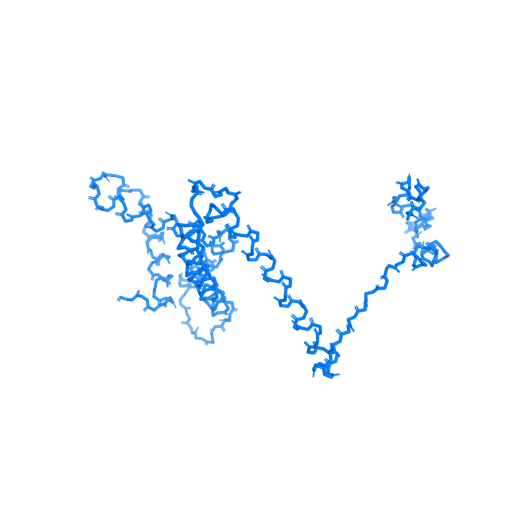RO A 1 83 ? 6.056 11.989 -23.412 1.00 66.50 83 PRO A O 1
ATOM 690 N N . ARG A 1 84 ? 5.874 13.066 -21.466 1.00 71.06 84 ARG A N 1
ATOM 691 C CA . ARG A 1 84 ? 5.445 14.360 -22.034 1.00 71.06 84 ARG A CA 1
ATOM 692 C C . ARG A 1 84 ? 6.642 15.257 -22.379 1.00 71.06 84 ARG A C 1
ATOM 694 O O . ARG A 1 84 ? 6.540 16.477 -22.335 1.00 71.06 84 ARG A O 1
ATOM 701 N N . THR A 1 85 ? 7.791 14.654 -22.662 1.00 73.75 85 THR A N 1
ATOM 702 C CA . THR A 1 85 ? 9.074 15.332 -22.855 1.00 73.75 85 THR A CA 1
ATOM 703 C C . THR A 1 85 ? 9.697 14.884 -24.167 1.00 73.75 85 THR A C 1
ATOM 705 O O . THR A 1 85 ? 9.794 13.688 -24.425 1.00 73.75 85 THR A O 1
ATOM 708 N N . TRP A 1 86 ? 10.141 15.851 -24.966 1.00 73.25 86 TRP A N 1
ATOM 709 C CA . TRP A 1 86 ? 10.727 15.622 -26.289 1.00 73.25 86 TRP A CA 1
ATOM 710 C C . TRP A 1 86 ? 12.213 15.234 -26.243 1.00 73.25 86 TRP A C 1
ATOM 712 O O . TRP A 1 86 ? 12.697 14.586 -27.164 1.00 73.25 86 TRP A O 1
ATOM 722 N N . TYR A 1 87 ? 12.926 15.596 -25.169 1.00 81.75 87 TYR A N 1
ATOM 723 C CA . TYR A 1 87 ? 14.368 15.370 -25.034 1.00 81.75 87 TYR A CA 1
ATOM 724 C C . TYR A 1 87 ? 14.696 14.173 -24.121 1.00 81.75 87 TYR A C 1
ATOM 726 O O . TYR A 1 87 ? 14.076 14.048 -23.058 1.00 81.75 87 TYR A O 1
ATOM 734 N N . PRO A 1 88 ? 15.693 13.332 -24.475 1.00 79.31 88 PRO A N 1
ATOM 735 C CA . PRO A 1 88 ? 16.089 12.170 -23.674 1.00 79.31 88 PRO A CA 1
ATOM 736 C C . PRO A 1 88 ? 16.622 12.546 -22.286 1.00 79.31 88 PRO A C 1
ATOM 738 O O . PRO A 1 88 ? 16.315 11.876 -21.308 1.00 79.31 88 PRO A O 1
ATOM 741 N N . GLU A 1 89 ? 17.376 13.639 -22.172 1.00 80.50 89 GLU A N 1
ATOM 742 C CA . GLU A 1 89 ? 17.958 14.097 -20.900 1.00 80.50 89 GLU A CA 1
ATOM 743 C C . GLU A 1 89 ? 16.876 14.444 -19.867 1.00 80.50 89 GLU A C 1
ATOM 745 O O . GLU A 1 89 ? 16.929 14.012 -18.714 1.00 80.50 89 GLU A O 1
ATOM 750 N N . ASN A 1 90 ? 15.818 15.125 -20.314 1.00 80.88 90 ASN A N 1
ATOM 751 C CA . ASN A 1 90 ? 14.659 15.448 -19.482 1.00 80.88 90 ASN A CA 1
ATOM 752 C C . ASN A 1 90 ? 13.884 14.190 -19.068 1.00 80.88 90 ASN A C 1
ATOM 754 O O . ASN A 1 90 ? 13.306 14.144 -17.980 1.00 80.88 90 ASN A O 1
ATOM 758 N N . LEU A 1 91 ? 13.879 13.158 -19.918 1.00 81.69 91 LEU A N 1
ATOM 759 C CA . LEU A 1 91 ? 13.278 11.871 -19.589 1.00 81.69 91 LEU A CA 1
ATOM 760 C C . LEU A 1 91 ? 14.062 11.164 -18.476 1.00 81.69 91 LEU A C 1
ATOM 762 O O . LEU A 1 91 ? 13.440 10.693 -17.527 1.00 81.69 91 LEU A O 1
ATOM 766 N N . TYR A 1 92 ? 15.397 11.140 -18.548 1.00 82.12 92 TYR A N 1
ATOM 767 C CA . TYR A 1 92 ? 16.241 10.543 -17.507 1.00 82.12 92 TYR A CA 1
ATOM 768 C C . TYR A 1 92 ? 16.122 11.279 -16.169 1.00 82.12 92 TYR A C 1
ATOM 770 O O . TYR A 1 92 ? 15.950 10.636 -15.133 1.00 82.12 92 TYR A O 1
ATOM 778 N N . GLY A 1 93 ? 16.125 12.617 -16.179 1.00 83.19 93 GLY A N 1
ATOM 779 C CA . GLY A 1 93 ? 15.908 13.414 -14.965 1.00 83.19 93 GLY A CA 1
ATOM 780 C C . GLY A 1 93 ? 14.547 13.133 -14.319 1.00 83.19 93 GLY A C 1
ATOM 781 O O . GLY A 1 93 ? 14.440 12.977 -13.101 1.00 83.19 93 GLY A O 1
ATOM 782 N N . ARG A 1 94 ? 13.501 12.969 -15.137 1.00 82.06 94 ARG A N 1
ATOM 783 C CA . ARG A 1 94 ? 12.170 12.579 -14.661 1.00 82.06 94 ARG A CA 1
ATOM 784 C C . ARG A 1 94 ? 12.153 11.161 -14.089 1.00 82.06 94 ARG A C 1
ATOM 786 O O . ARG A 1 94 ? 11.631 10.967 -12.995 1.00 82.06 94 ARG A O 1
ATOM 793 N N . GLN A 1 95 ? 12.720 10.187 -14.801 1.00 81.44 95 GLN A N 1
ATOM 794 C CA . GLN A 1 95 ? 12.811 8.799 -14.336 1.00 81.44 95 GLN A CA 1
ATOM 795 C C . GLN A 1 95 ? 13.554 8.708 -13.002 1.00 81.44 95 GLN A C 1
ATOM 797 O O . GLN A 1 95 ? 13.128 7.971 -12.116 1.00 81.44 95 GLN A O 1
ATOM 802 N N . PHE A 1 96 ? 14.610 9.504 -12.822 1.00 85.00 96 PHE A N 1
ATOM 803 C CA . PHE A 1 96 ? 15.334 9.599 -11.560 1.00 85.00 96 PHE A CA 1
ATOM 804 C C . PHE A 1 96 ? 14.448 10.126 -10.421 1.00 85.00 96 PHE A C 1
ATOM 806 O O . PHE A 1 96 ? 14.360 9.496 -9.367 1.00 85.00 96 PHE A O 1
ATOM 813 N N . ALA A 1 97 ? 13.722 11.227 -10.634 1.00 84.25 97 ALA A N 1
ATOM 814 C CA . ALA A 1 97 ? 12.796 11.754 -9.629 1.00 84.25 97 ALA A CA 1
ATOM 815 C C . ALA A 1 97 ? 11.673 10.754 -9.289 1.00 84.25 97 ALA A C 1
ATOM 817 O O . ALA A 1 97 ? 11.329 10.569 -8.120 1.00 84.25 97 ALA A O 1
ATOM 818 N N . GLN A 1 98 ? 11.131 10.060 -10.295 1.00 81.31 98 GLN A N 1
ATOM 819 C CA . GLN A 1 98 ? 10.114 9.028 -10.090 1.00 81.31 98 GLN A CA 1
ATOM 820 C C . GLN A 1 98 ? 10.680 7.811 -9.338 1.00 81.31 98 GLN A C 1
ATOM 822 O O . GLN A 1 98 ? 9.987 7.241 -8.497 1.00 81.31 98 GLN A O 1
ATOM 827 N N . PHE A 1 99 ? 11.939 7.438 -9.582 1.00 82.94 99 PHE A N 1
ATOM 828 C CA . PHE A 1 99 ? 12.630 6.384 -8.840 1.00 82.94 99 PHE A CA 1
ATOM 829 C C . PHE A 1 99 ? 12.793 6.741 -7.356 1.00 82.94 99 PHE A C 1
ATOM 831 O O . PHE A 1 99 ? 12.466 5.929 -6.490 1.00 82.94 99 PHE A O 1
ATOM 838 N N . VAL A 1 100 ? 13.212 7.973 -7.049 1.00 86.81 100 VAL A N 1
ATOM 839 C CA . VAL A 1 100 ? 13.279 8.475 -5.665 1.00 86.81 100 VAL A CA 1
ATOM 840 C C . VAL A 1 100 ? 11.895 8.435 -5.006 1.00 86.81 100 VAL A C 1
ATOM 842 O O . VAL A 1 100 ? 11.756 7.935 -3.888 1.00 86.81 100 VAL A O 1
ATOM 845 N N . GLY A 1 101 ? 10.853 8.884 -5.714 1.00 83.19 101 GLY A N 1
ATOM 846 C CA . GLY A 1 101 ? 9.468 8.814 -5.244 1.00 83.19 101 GLY A CA 1
ATOM 847 C C . GLY A 1 101 ? 8.999 7.386 -4.942 1.00 83.19 101 GLY A C 1
ATOM 848 O O . GLY A 1 101 ? 8.369 7.145 -3.911 1.00 83.19 101 GLY A O 1
ATOM 849 N N . LEU A 1 102 ? 9.363 6.416 -5.784 1.00 79.81 102 LEU A N 1
ATOM 850 C CA . LEU A 1 102 ? 9.064 5.000 -5.559 1.00 79.81 102 LEU A CA 1
ATOM 851 C C . LEU A 1 102 ? 9.793 4.446 -4.324 1.00 79.81 102 LEU A C 1
ATOM 853 O O . LEU A 1 102 ? 9.221 3.652 -3.575 1.00 79.81 102 LEU A O 1
ATOM 857 N N . GLY A 1 103 ? 11.028 4.897 -4.078 1.00 84.38 103 GLY A N 1
ATOM 858 C CA . GLY A 1 103 ? 11.774 4.591 -2.858 1.00 84.38 103 GLY A CA 1
ATOM 859 C C . GLY A 1 103 ? 11.003 5.004 -1.603 1.00 84.38 103 GLY A C 1
ATOM 860 O O . GLY A 1 103 ? 10.787 4.180 -0.710 1.00 84.38 103 GLY A O 1
ATOM 861 N N . TYR A 1 104 ? 10.493 6.239 -1.575 1.00 84.69 104 TYR A N 1
ATOM 862 C CA . TYR A 1 104 ? 9.641 6.722 -0.483 1.00 84.69 104 TYR A CA 1
ATOM 863 C C . TYR A 1 104 ? 8.317 5.966 -0.385 1.00 84.69 104 TYR A C 1
ATOM 865 O O . TYR A 1 104 ? 7.903 5.604 0.714 1.00 84.69 104 TYR A O 1
ATOM 873 N N . HIS A 1 105 ? 7.672 5.663 -1.513 1.00 83.12 105 HIS A N 1
ATOM 874 C CA . HIS A 1 105 ? 6.444 4.869 -1.529 1.00 83.12 105 HIS A CA 1
ATOM 875 C C . HIS A 1 105 ? 6.659 3.491 -0.882 1.00 83.12 105 HIS A C 1
ATOM 877 O O . HIS A 1 105 ? 5.874 3.062 -0.034 1.00 83.12 105 HIS A O 1
ATOM 883 N N . CYS A 1 106 ? 7.745 2.801 -1.240 1.00 82.00 106 CYS A N 1
ATOM 884 C CA . CYS A 1 106 ? 8.109 1.510 -0.660 1.00 82.00 106 CYS A CA 1
ATOM 885 C C . CYS A 1 106 ? 8.410 1.629 0.841 1.00 82.00 106 CYS A C 1
ATOM 887 O O . CYS A 1 106 ? 7.895 0.844 1.641 1.00 82.00 106 CYS A O 1
ATOM 889 N N . PHE A 1 107 ? 9.181 2.646 1.237 1.00 85.94 107 PHE A N 1
ATOM 890 C CA . PHE A 1 107 ? 9.499 2.917 2.637 1.00 85.94 107 PHE A CA 1
ATOM 891 C C . PHE A 1 107 ? 8.240 3.155 3.482 1.00 85.94 107 PHE A C 1
ATOM 893 O O . PHE A 1 107 ? 8.054 2.498 4.507 1.00 85.94 107 PHE A O 1
ATOM 900 N N . LEU A 1 108 ? 7.343 4.036 3.031 1.00 84.56 108 LEU A N 1
ATOM 901 C CA . LEU A 1 108 ? 6.096 4.354 3.728 1.00 84.56 108 LEU A CA 1
ATOM 902 C C . LEU A 1 108 ? 5.160 3.146 3.787 1.00 84.56 108 LEU A C 1
ATOM 904 O O . LEU A 1 108 ? 4.611 2.847 4.845 1.00 84.56 108 LEU A O 1
ATOM 908 N N . THR A 1 109 ? 5.037 2.396 2.689 1.00 84.56 109 THR A N 1
ATOM 909 C CA . THR A 1 109 ? 4.246 1.156 2.660 1.00 84.56 109 THR A CA 1
ATOM 910 C C . THR A 1 109 ? 4.767 0.156 3.689 1.00 84.56 109 THR A C 1
ATOM 912 O O . THR A 1 109 ? 3.987 -0.413 4.453 1.00 84.56 109 THR A O 1
ATOM 915 N N . LYS A 1 110 ? 6.091 -0.033 3.757 1.00 86.38 110 LYS A N 1
ATOM 916 C CA . LYS A 1 110 ? 6.725 -0.912 4.745 1.00 86.38 110 LYS A CA 1
ATOM 917 C C . LYS A 1 110 ? 6.474 -0.420 6.170 1.00 86.38 110 LYS A C 1
ATOM 919 O O . LYS A 1 110 ? 6.090 -1.213 7.023 1.00 86.38 110 LYS A O 1
ATOM 924 N N . ARG A 1 111 ? 6.608 0.885 6.418 1.00 86.81 111 ARG A N 1
ATOM 925 C CA . ARG A 1 111 ? 6.364 1.477 7.738 1.00 86.81 111 ARG A CA 1
ATOM 926 C C . ARG A 1 111 ? 4.915 1.284 8.194 1.00 86.81 111 ARG A C 1
ATOM 928 O O . ARG A 1 111 ? 4.694 0.892 9.335 1.00 86.81 111 ARG A O 1
ATOM 935 N N . ILE A 1 112 ? 3.940 1.473 7.304 1.00 87.06 112 ILE A N 1
ATOM 936 C CA . ILE A 1 112 ? 2.520 1.207 7.588 1.00 87.06 112 ILE A CA 1
ATOM 937 C C . ILE A 1 112 ? 2.288 -0.280 7.875 1.00 87.06 112 ILE A C 1
ATOM 939 O O . ILE A 1 112 ? 1.556 -0.617 8.802 1.00 87.06 112 ILE A O 1
ATOM 943 N N . GLN A 1 113 ? 2.923 -1.184 7.124 1.00 85.56 113 GLN A N 1
ATOM 944 C CA . GLN A 1 113 ? 2.836 -2.622 7.400 1.00 85.56 113 GLN A CA 1
ATOM 945 C C . GLN A 1 113 ? 3.411 -2.987 8.772 1.00 85.56 113 GLN A C 1
ATOM 947 O O . GLN A 1 113 ? 2.846 -3.839 9.455 1.00 85.56 113 GLN A O 1
ATOM 952 N N . ASP A 1 114 ? 4.503 -2.354 9.193 1.00 86.25 114 ASP A N 1
ATOM 953 C CA . ASP A 1 114 ? 5.080 -2.573 10.520 1.00 86.25 114 ASP A CA 1
ATOM 954 C C . ASP A 1 114 ? 4.147 -2.057 11.628 1.00 86.25 114 ASP A C 1
ATOM 956 O O . ASP A 1 114 ? 3.945 -2.755 12.621 1.00 86.25 114 ASP A O 1
ATOM 960 N N . VAL A 1 115 ? 3.481 -0.913 11.419 1.00 86.12 115 VAL A N 1
ATOM 961 C CA . VAL A 1 115 ? 2.419 -0.419 12.318 1.00 86.12 115 VAL A CA 1
ATOM 962 C C . VAL A 1 115 ? 1.251 -1.408 12.385 1.00 86.12 115 VAL A C 1
ATOM 964 O O . VAL A 1 115 ? 0.821 -1.761 13.480 1.00 86.12 115 VAL A O 1
ATOM 967 N N . LYS A 1 116 ? 0.777 -1.935 11.246 1.00 85.81 116 LYS A N 1
ATOM 968 C CA . LYS A 1 116 ? -0.277 -2.968 11.216 1.00 85.81 116 LYS A CA 1
ATOM 969 C C . LYS A 1 116 ? 0.118 -4.219 11.997 1.00 85.81 116 LYS A C 1
ATOM 971 O O . LYS A 1 116 ? -0.697 -4.754 12.741 1.00 85.81 116 LYS A O 1
ATOM 976 N N . LYS A 1 117 ? 1.363 -4.684 11.855 1.00 83.56 117 LYS A N 1
ATOM 977 C CA . LYS A 1 117 ? 1.875 -5.837 12.615 1.00 83.56 117 LYS A CA 1
ATOM 978 C C . LYS A 1 117 ? 1.935 -5.547 14.112 1.00 83.56 117 LYS A C 1
ATOM 980 O O . LYS A 1 117 ? 1.550 -6.413 14.889 1.00 83.56 117 LYS A O 1
ATOM 985 N N . GLY A 1 118 ? 2.376 -4.349 14.499 1.00 82.81 118 GLY A N 1
ATOM 986 C CA . GLY A 1 118 ? 2.395 -3.908 15.894 1.00 82.81 118 GLY A CA 1
ATOM 987 C C . GLY A 1 118 ? 0.996 -3.814 16.506 1.00 82.81 118 GLY A C 1
ATOM 988 O O . GLY A 1 118 ? 0.812 -4.217 17.645 1.00 82.81 118 GLY A O 1
ATOM 989 N N . LEU A 1 119 ? -0.000 -3.364 15.736 1.00 79.56 119 LEU A N 1
ATOM 990 C CA . LEU A 1 119 ? -1.408 -3.323 16.155 1.00 79.56 119 LEU A CA 1
ATOM 991 C C . LEU A 1 119 ? -2.047 -4.721 16.218 1.00 79.56 119 LEU A C 1
ATOM 993 O O . LEU A 1 119 ? -2.863 -4.996 17.092 1.00 79.56 119 LEU A O 1
ATOM 997 N N . ALA A 1 120 ? -1.677 -5.620 15.302 1.00 72.94 120 ALA A N 1
ATOM 998 C CA . ALA A 1 120 ? -2.173 -6.996 15.279 1.00 72.94 120 ALA A CA 1
ATOM 999 C C . ALA A 1 120 ? -1.558 -7.869 16.387 1.00 72.94 120 ALA A C 1
ATOM 1001 O O . ALA A 1 120 ? -2.186 -8.822 16.858 1.00 72.94 120 ALA A O 1
ATOM 1002 N N . GLN A 1 121 ? -0.333 -7.556 16.820 1.00 72.69 121 GLN A N 1
ATOM 1003 C CA . GLN A 1 121 ? 0.257 -8.143 18.015 1.00 72.69 121 GLN A CA 1
ATOM 1004 C C . GLN A 1 121 ? -0.428 -7.551 19.246 1.00 72.69 121 GLN A C 1
ATOM 1006 O O . GLN A 1 121 ? -0.142 -6.439 19.673 1.00 72.69 121 GLN A O 1
ATOM 1011 N N . LYS A 1 122 ? -1.342 -8.321 19.842 1.00 57.38 122 LYS A N 1
ATOM 1012 C CA . LYS A 1 122 ? -1.957 -7.977 21.126 1.00 57.38 122 LYS A CA 1
ATOM 1013 C C . LYS A 1 122 ? -0.865 -7.888 22.195 1.00 57.38 122 LYS A C 1
ATOM 1015 O O . LYS A 1 122 ? -0.433 -8.914 22.716 1.00 57.38 122 LYS A O 1
ATOM 1020 N N . SER A 1 123 ? -0.402 -6.681 22.508 1.00 49.88 123 SER A N 1
ATOM 1021 C CA . SER A 1 123 ? 0.479 -6.452 23.652 1.00 49.88 123 SER A CA 1
ATOM 1022 C C . SER A 1 123 ? -0.214 -6.930 24.929 1.00 49.88 123 SER A C 1
ATOM 1024 O O . SER A 1 123 ? -1.376 -6.613 25.170 1.00 49.88 123 SER A O 1
ATOM 1026 N N . THR A 1 124 ? 0.522 -7.664 25.760 1.00 46.47 124 THR A N 1
ATOM 1027 C CA . THR A 1 124 ? 0.118 -8.233 27.061 1.00 46.47 124 THR A CA 1
ATOM 1028 C C . THR A 1 124 ? -0.181 -7.172 28.136 1.00 46.47 124 THR A C 1
ATOM 1030 O O . THR A 1 124 ? -0.368 -7.494 29.308 1.00 46.47 124 THR A O 1
ATOM 1033 N N . GLU A 1 125 ? -0.204 -5.896 27.763 1.00 55.12 125 GLU A N 1
ATOM 1034 C CA . GLU A 1 125 ? -0.413 -4.777 28.671 1.00 55.12 125 GLU A CA 1
ATOM 1035 C C . GLU A 1 125 ? -1.899 -4.448 28.787 1.00 55.12 125 GLU A C 1
ATOM 1037 O O . GLU A 1 125 ? -2.655 -4.500 27.816 1.00 55.12 125 GLU A O 1
ATOM 1042 N N . LYS A 1 126 ? -2.318 -4.114 30.012 1.00 48.94 126 LYS A N 1
ATOM 1043 C CA . LYS A 1 126 ? -3.687 -3.725 30.364 1.00 48.94 126 LYS A CA 1
ATOM 1044 C C . LYS A 1 126 ? -4.041 -2.386 29.702 1.00 48.94 126 LYS A C 1
ATOM 1046 O O . LYS A 1 126 ? -4.050 -1.357 30.368 1.00 48.94 126 LYS A O 1
ATOM 1051 N N . LYS A 1 127 ? -4.316 -2.398 28.399 1.00 61.25 127 LYS A N 1
ATOM 1052 C CA . LYS A 1 127 ? -4.854 -1.242 27.678 1.00 61.25 127 LYS A CA 1
ATOM 1053 C C . LYS A 1 127 ? -6.300 -1.000 28.093 1.00 61.25 127 LYS A C 1
ATOM 1055 O O . LYS A 1 127 ? -7.060 -1.938 28.361 1.00 61.25 127 LYS A O 1
ATOM 1060 N N . THR A 1 128 ? -6.683 0.267 28.145 1.00 69.56 128 THR A N 1
ATOM 1061 C CA . THR A 1 128 ? -8.051 0.679 28.468 1.00 69.56 128 THR A CA 1
ATOM 1062 C C . THR A 1 128 ? -8.985 0.265 27.323 1.00 69.56 128 THR A C 1
ATOM 1064 O O . THR A 1 128 ? -8.576 0.251 26.162 1.00 69.56 128 THR A O 1
ATOM 1067 N N . LYS A 1 129 ? -10.260 -0.055 27.604 1.00 72.94 129 LYS A N 1
ATOM 1068 C CA . LYS A 1 129 ? -11.249 -0.433 26.563 1.00 72.94 129 LYS A CA 1
ATOM 1069 C C . LYS A 1 129 ? -11.335 0.582 25.414 1.00 72.94 129 LYS A C 1
ATOM 1071 O O . LYS A 1 129 ? -11.569 0.197 24.273 1.00 72.94 129 LYS A O 1
ATOM 1076 N N . GLU A 1 130 ? -11.145 1.861 25.718 1.00 75.25 130 GLU A N 1
ATOM 1077 C CA . GLU A 1 130 ? -11.174 2.950 24.738 1.00 75.25 130 GLU A CA 1
ATOM 1078 C C . GLU A 1 130 ? -9.966 2.926 23.793 1.00 75.25 130 GLU A C 1
ATOM 1080 O O . GLU A 1 130 ? -10.125 3.135 22.594 1.00 75.25 130 GLU A O 1
ATOM 1085 N N . GLU A 1 131 ? -8.775 2.607 24.30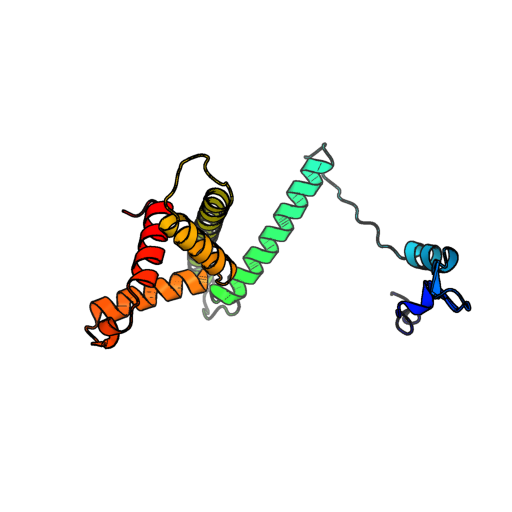3 1.00 77.06 131 GLU A N 1
ATOM 1086 C CA . GLU A 1 131 ? -7.544 2.508 23.509 1.00 77.06 131 GLU A CA 1
ATOM 1087 C C . GLU A 1 131 ? -7.594 1.305 22.568 1.00 77.06 131 GLU A C 1
ATOM 1089 O O . GLU A 1 131 ? -7.239 1.424 21.400 1.00 77.06 131 GLU A O 1
ATOM 1094 N N . LEU A 1 132 ? -8.127 0.173 23.040 1.00 78.81 132 LEU A N 1
ATOM 1095 C CA . LEU A 1 132 ? -8.339 -1.011 22.203 1.00 78.81 132 LEU A CA 1
ATOM 1096 C C . LEU A 1 132 ? -9.317 -0.729 21.054 1.00 78.81 132 LEU A C 1
ATOM 1098 O O . LEU A 1 132 ? -9.043 -1.088 19.913 1.00 78.81 132 LEU A O 1
ATOM 1102 N N . ASN A 1 133 ? -10.421 -0.027 21.328 1.00 83.06 133 ASN A N 1
ATOM 1103 C CA . ASN A 1 133 ? -11.379 0.365 20.291 1.00 83.06 133 ASN A CA 1
ATOM 1104 C C . ASN A 1 133 ? -10.747 1.327 19.263 1.00 83.06 133 ASN A C 1
ATOM 1106 O O . ASN A 1 133 ? -11.023 1.240 18.068 1.00 83.06 133 ASN A O 1
ATOM 1110 N N . LEU A 1 134 ? -9.870 2.238 19.700 1.00 82.00 134 LEU A N 1
ATOM 1111 C CA . LEU A 1 134 ? -9.133 3.125 18.793 1.00 82.00 134 LEU A CA 1
ATOM 1112 C C . LEU A 1 134 ? -8.118 2.365 17.928 1.00 82.00 134 LEU A C 1
ATOM 1114 O O . LEU A 1 134 ? -8.007 2.661 16.739 1.00 82.00 134 LEU A O 1
ATOM 1118 N N . GLU A 1 135 ? -7.417 1.377 18.487 1.00 83.50 135 GLU A N 1
ATOM 1119 C CA . GLU A 1 135 ? -6.491 0.514 17.742 1.00 83.50 135 GLU A CA 1
ATOM 1120 C C . GLU A 1 135 ? -7.219 -0.335 16.692 1.00 83.50 135 GLU A C 1
ATOM 1122 O O . GLU A 1 135 ? -6.772 -0.409 15.547 1.00 83.50 135 GLU A O 1
ATOM 1127 N N . GLU A 1 136 ? -8.376 -0.907 17.037 1.00 84.69 136 GLU A N 1
ATOM 1128 C CA . GLU A 1 136 ? -9.220 -1.658 16.101 1.00 84.69 136 GLU A CA 1
ATOM 1129 C C . GLU A 1 136 ? -9.747 -0.765 14.968 1.00 84.69 136 GLU A C 1
ATOM 1131 O O . GLU A 1 136 ? -9.665 -1.134 13.793 1.00 84.69 136 GLU A O 1
ATOM 1136 N N . LYS A 1 137 ? -10.223 0.445 15.295 1.00 86.25 137 LYS A N 1
ATOM 1137 C CA . LYS A 1 137 ? -10.647 1.443 14.300 1.00 86.25 137 LYS A CA 1
ATOM 1138 C C . LYS A 1 137 ? -9.493 1.867 13.389 1.00 86.25 137 LYS A C 1
ATOM 1140 O O . LYS A 1 137 ? -9.697 2.020 12.185 1.00 86.25 137 LYS A O 1
ATOM 1145 N N . LEU A 1 138 ? -8.293 2.065 13.940 1.00 85.75 138 LEU A N 1
ATOM 1146 C CA . LEU A 1 138 ? -7.105 2.417 13.162 1.00 85.75 138 LEU A CA 1
ATOM 1147 C C . LEU A 1 138 ? -6.712 1.279 12.215 1.00 85.75 138 LEU A C 1
ATOM 1149 O O . LEU A 1 138 ? -6.459 1.532 11.041 1.00 85.75 138 LEU A O 1
ATOM 1153 N N . LEU A 1 139 ? -6.713 0.034 12.693 1.00 86.62 139 LEU A N 1
ATOM 1154 C CA . LEU A 1 139 ? -6.403 -1.135 11.873 1.00 86.62 139 LEU A CA 1
ATOM 1155 C C . LEU A 1 139 ? -7.412 -1.292 10.728 1.00 86.62 139 LEU A C 1
ATOM 1157 O O . LEU A 1 139 ? -7.006 -1.395 9.571 1.00 86.62 139 LEU A O 1
ATOM 1161 N N . ALA A 1 140 ? -8.712 -1.198 11.026 1.00 87.69 140 ALA A N 1
ATOM 1162 C CA . ALA A 1 140 ? -9.763 -1.239 10.012 1.00 87.69 140 ALA A CA 1
ATOM 1163 C C . ALA A 1 140 ? -9.612 -0.112 8.978 1.00 87.69 140 ALA A C 1
ATOM 1165 O O . ALA A 1 140 ? -9.766 -0.341 7.779 1.00 87.69 140 ALA A O 1
ATOM 1166 N N . TRP A 1 141 ? -9.263 1.100 9.421 1.00 89.19 141 TRP A N 1
ATOM 1167 C CA . TRP A 1 141 ? -9.021 2.220 8.515 1.00 89.19 141 TRP A CA 1
ATOM 1168 C C . TRP A 1 141 ? -7.809 1.974 7.608 1.00 89.19 141 TRP A C 1
ATOM 1170 O O . TRP A 1 141 ? -7.912 2.164 6.397 1.00 89.19 141 TRP A O 1
ATOM 1180 N N . LEU A 1 142 ? -6.692 1.486 8.158 1.00 87.00 142 LEU A N 1
ATOM 1181 C CA . LEU A 1 142 ? -5.490 1.169 7.383 1.00 87.00 142 LEU A CA 1
ATOM 1182 C C . LEU A 1 142 ? -5.700 0.005 6.401 1.00 87.00 142 LEU A C 1
ATOM 1184 O O . LEU A 1 142 ? -4.986 -0.084 5.405 1.00 87.00 142 LEU A O 1
ATOM 1188 N N . ASP A 1 143 ? -6.624 -0.917 6.672 1.00 85.19 143 ASP A N 1
ATOM 1189 C CA . ASP A 1 143 ? -6.979 -2.004 5.749 1.00 85.19 143 ASP A CA 1
ATOM 1190 C C . ASP A 1 143 ? -7.898 -1.547 4.613 1.00 85.19 143 ASP A C 1
ATOM 1192 O O . ASP A 1 143 ? -7.837 -2.098 3.516 1.00 85.19 143 ASP A O 1
ATOM 1196 N N . GLN A 1 144 ? -8.707 -0.515 4.849 1.00 86.56 144 GLN A N 1
ATOM 1197 C CA . GLN A 1 144 ? -9.614 0.047 3.846 1.00 86.56 144 GLN A CA 1
ATOM 1198 C C . GLN A 1 144 ? -8.940 1.046 2.897 1.00 86.56 144 GLN A C 1
ATOM 1200 O O . GLN A 1 144 ? -9.453 1.274 1.803 1.00 86.56 144 GLN A O 1
ATOM 1205 N N . HIS A 1 145 ? -7.820 1.653 3.300 1.00 83.25 145 HIS A N 1
ATOM 1206 C CA . HIS A 1 145 ? -7.183 2.738 2.552 1.00 83.25 145 HIS A CA 1
ATOM 1207 C C . HIS A 1 145 ? -5.827 2.317 1.978 1.00 83.25 145 HIS A C 1
ATOM 1209 O O . HIS A 1 145 ? -4.979 1.739 2.658 1.00 83.25 145 HIS A O 1
ATOM 1215 N N . SER A 1 146 ? -5.604 2.661 0.711 1.00 83.06 146 SER A N 1
ATOM 1216 C CA . SER A 1 146 ? -4.286 2.591 0.073 1.00 83.06 146 SER A CA 1
ATOM 1217 C C . SER A 1 146 ? -3.357 3.693 0.595 1.00 83.06 146 SER A C 1
ATOM 1219 O O . SER A 1 146 ? -3.817 4.719 1.097 1.00 83.06 146 SER A O 1
ATOM 1221 N N . LEU A 1 147 ? -2.039 3.525 0.425 1.00 81.75 147 LEU A N 1
ATOM 1222 C CA . LEU A 1 147 ? -1.051 4.536 0.831 1.00 81.75 147 LEU A CA 1
ATOM 1223 C C . LEU A 1 147 ? -1.361 5.920 0.237 1.00 81.75 147 LEU A C 1
ATOM 1225 O O . LEU A 1 147 ? -1.252 6.921 0.934 1.00 81.75 147 LEU A O 1
ATOM 1229 N N . ILE A 1 148 ? -1.787 5.982 -1.025 1.00 81.00 148 ILE A N 1
ATOM 1230 C CA . ILE A 1 148 ? -2.108 7.248 -1.699 1.00 81.00 148 ILE A CA 1
ATOM 1231 C C . ILE A 1 148 ? -3.308 7.921 -1.031 1.00 81.00 148 ILE A C 1
ATOM 1233 O O . ILE A 1 148 ? -3.244 9.103 -0.724 1.00 81.00 148 ILE A O 1
ATOM 1237 N N . GLN A 1 149 ? -4.360 7.162 -0.716 1.00 82.00 149 GLN A N 1
ATOM 1238 C CA . GLN A 1 149 ? -5.532 7.693 -0.014 1.00 82.00 149 GLN A CA 1
ATOM 1239 C C . GLN A 1 149 ? -5.197 8.166 1.404 1.00 82.00 149 GLN A C 1
ATOM 1241 O O . GLN A 1 149 ? -5.753 9.159 1.862 1.00 82.00 149 GLN A O 1
ATOM 1246 N N . ILE A 1 150 ? -4.283 7.475 2.093 1.00 85.00 150 ILE A N 1
ATOM 1247 C CA . ILE A 1 150 ? -3.770 7.905 3.400 1.00 85.00 150 ILE A CA 1
ATOM 1248 C C . ILE A 1 150 ? -3.040 9.247 3.255 1.00 85.00 150 ILE A C 1
ATOM 1250 O O . ILE A 1 150 ? -3.294 10.165 4.026 1.00 85.00 150 ILE A O 1
ATOM 1254 N N . LEU A 1 151 ? -2.165 9.392 2.256 1.00 83.25 151 LEU A N 1
ATOM 1255 C CA . LEU A 1 151 ? -1.446 10.646 2.013 1.00 83.25 151 LEU A CA 1
ATOM 1256 C C . LEU A 1 151 ? -2.390 11.789 1.615 1.00 83.25 151 LEU A C 1
ATOM 1258 O O . LEU A 1 151 ? -2.250 12.897 2.129 1.00 83.25 151 LEU A O 1
ATOM 1262 N N . ASP A 1 152 ? -3.37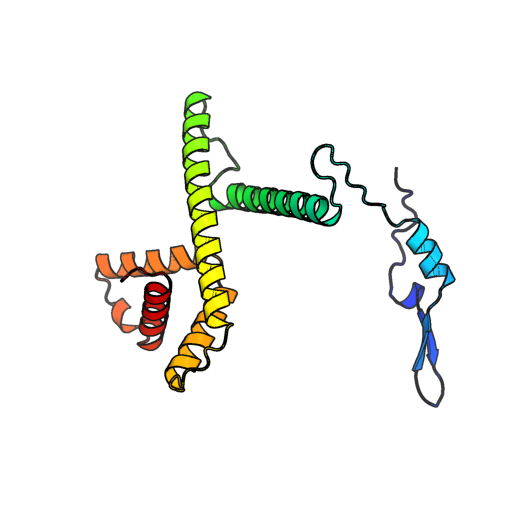6 11.523 0.759 1.00 80.12 152 ASP A N 1
ATOM 1263 C CA . ASP A 1 152 ? -4.389 12.507 0.367 1.00 80.12 152 ASP A CA 1
ATOM 1264 C C . ASP A 1 152 ? -5.262 12.935 1.555 1.00 80.12 152 ASP A C 1
ATOM 1266 O O . ASP A 1 152 ? -5.584 14.117 1.677 1.00 80.12 152 ASP A O 1
ATOM 1270 N N . TRP A 1 153 ? -5.596 12.013 2.469 1.00 82.94 153 TRP A N 1
ATOM 1271 C CA . TRP A 1 153 ? -6.311 12.331 3.710 1.00 82.94 153 TRP A CA 1
ATOM 1272 C C . TRP A 1 153 ? -5.562 13.385 4.529 1.00 82.94 153 TRP A C 1
ATOM 1274 O O . TRP A 1 153 ? -6.134 14.422 4.862 1.00 82.94 153 TRP A O 1
ATOM 1284 N N . PHE A 1 154 ? -4.272 13.160 4.796 1.00 79.94 154 PHE A N 1
ATOM 1285 C CA . PHE A 1 154 ? -3.457 14.104 5.565 1.00 79.94 154 PHE A CA 1
ATOM 1286 C C . PHE A 1 154 ? -3.207 15.415 4.810 1.00 79.94 154 PHE A C 1
ATOM 1288 O O . PHE A 1 154 ? -3.278 16.487 5.405 1.00 79.94 154 PHE A O 1
ATOM 1295 N N . ARG A 1 155 ? -3.040 15.364 3.483 1.00 75.00 155 ARG A N 1
ATOM 1296 C CA . ARG A 1 155 ? -2.927 16.571 2.652 1.00 75.00 155 ARG A CA 1
ATOM 1297 C C . ARG A 1 155 ? -4.176 17.455 2.737 1.00 75.00 155 ARG A C 1
ATOM 1299 O O . ARG A 1 155 ? -4.061 18.677 2.807 1.00 75.00 155 ARG A O 1
ATOM 1306 N N . CYS A 1 156 ? -5.364 16.851 2.721 1.00 66.25 156 CYS A N 1
ATOM 1307 C CA . CYS A 1 156 ? -6.627 17.571 2.879 1.00 66.25 156 CYS A CA 1
ATOM 1308 C C . CYS A 1 156 ? -6.740 18.231 4.259 1.00 66.25 156 CYS A C 1
ATOM 1310 O O . CYS A 1 156 ? -7.227 19.357 4.348 1.00 66.25 156 CYS A O 1
ATOM 1312 N N . VAL A 1 157 ? -6.272 17.566 5.320 1.00 65.94 157 VAL A N 1
ATOM 1313 C CA . VAL A 1 157 ? -6.267 18.127 6.681 1.00 65.94 157 VAL A CA 1
ATOM 1314 C C . VAL A 1 157 ? -5.403 19.390 6.749 1.00 65.94 157 VAL A C 1
ATOM 1316 O O . VAL A 1 157 ? -5.891 20.434 7.187 1.00 65.94 157 VAL A O 1
ATOM 1319 N N . ASP A 1 158 ? -4.172 19.338 6.236 1.00 60.81 158 ASP A N 1
ATOM 1320 C CA . ASP A 1 158 ? -3.251 20.485 6.250 1.00 60.81 158 ASP A CA 1
ATOM 1321 C C . ASP A 1 158 ? -3.773 21.665 5.412 1.00 60.81 158 ASP A C 1
ATOM 1323 O O . ASP A 1 158 ? -3.656 22.834 5.796 1.00 60.81 158 ASP A O 1
ATOM 1327 N N . TYR A 1 159 ? -4.404 21.373 4.270 1.00 57.97 159 TYR A N 1
ATOM 1328 C CA . TYR A 1 159 ? -4.996 22.398 3.411 1.00 57.97 159 TYR A CA 1
ATOM 1329 C C . TYR A 1 159 ? -6.136 23.155 4.108 1.00 57.97 159 TYR A C 1
ATOM 1331 O O . TYR A 1 159 ? -6.198 24.381 4.034 1.00 57.97 159 TYR A O 1
ATOM 1339 N N . VAL A 1 160 ? -7.025 22.455 4.820 1.00 59.94 160 VAL A N 1
ATOM 1340 C CA . VAL A 1 160 ? -8.138 23.100 5.542 1.00 59.94 160 VAL A CA 1
ATOM 1341 C C . VAL A 1 160 ? -7.627 23.906 6.740 1.00 59.94 160 VAL A C 1
ATOM 1343 O O . VAL A 1 160 ? -8.110 25.013 6.971 1.00 59.94 160 VAL A O 1
ATOM 1346 N N . ALA A 1 161 ? -6.616 23.405 7.458 1.00 60.53 161 ALA A N 1
ATOM 1347 C CA . ALA A 1 161 ? -6.001 24.122 8.577 1.00 60.53 161 ALA A CA 1
ATOM 1348 C C . ALA A 1 161 ? -5.346 25.449 8.148 1.00 60.53 161 ALA A C 1
ATOM 1350 O O . ALA A 1 161 ? -5.414 26.439 8.872 1.00 60.53 161 ALA A O 1
ATOM 1351 N N . THR A 1 162 ? -4.742 25.488 6.957 1.00 59.06 162 THR A N 1
ATOM 1352 C CA . THR A 1 162 ? -4.054 26.678 6.425 1.00 59.06 162 THR A CA 1
ATOM 1353 C C . THR A 1 162 ? -4.978 27.679 5.727 1.00 59.06 162 THR A C 1
ATOM 1355 O O . THR A 1 162 ? -4.650 28.862 5.673 1.00 59.06 162 THR A O 1
ATOM 1358 N N . THR A 1 163 ? -6.134 27.245 5.213 1.00 61.38 163 THR A N 1
ATOM 1359 C CA . THR A 1 163 ? -7.076 28.114 4.474 1.00 61.38 163 THR A CA 1
ATOM 1360 C C . THR A 1 163 ? -8.217 28.682 5.321 1.00 61.38 163 THR A C 1
ATOM 1362 O O . THR A 1 163 ? -8.996 29.485 4.813 1.00 61.38 163 THR A O 1
ATOM 1365 N N . GLY A 1 164 ? -8.311 28.329 6.608 1.00 57.12 164 GLY A N 1
ATOM 1366 C CA . GLY A 1 164 ? -9.218 28.985 7.561 1.00 57.12 164 GLY A CA 1
ATOM 1367 C C . GLY A 1 164 ? -10.712 28.803 7.270 1.00 57.12 164 GLY A C 1
ATOM 1368 O O . GLY A 1 164 ? -11.525 29.575 7.765 1.00 57.12 164 GLY A O 1
ATOM 1369 N N . ASN A 1 165 ? -11.096 27.805 6.470 1.00 55.12 165 ASN A N 1
ATOM 1370 C CA . ASN A 1 165 ? -12.507 27.505 6.238 1.00 55.12 165 ASN A CA 1
ATOM 1371 C C . ASN A 1 165 ? -13.114 26.852 7.496 1.00 55.12 165 ASN A C 1
ATOM 1373 O O . ASN A 1 165 ? -12.649 25.796 7.926 1.00 55.12 165 ASN A O 1
ATOM 1377 N N . ASP A 1 166 ? -14.208 27.424 8.015 1.00 49.03 166 ASP A N 1
ATOM 1378 C CA . ASP A 1 166 ? -15.011 27.027 9.200 1.00 49.03 166 A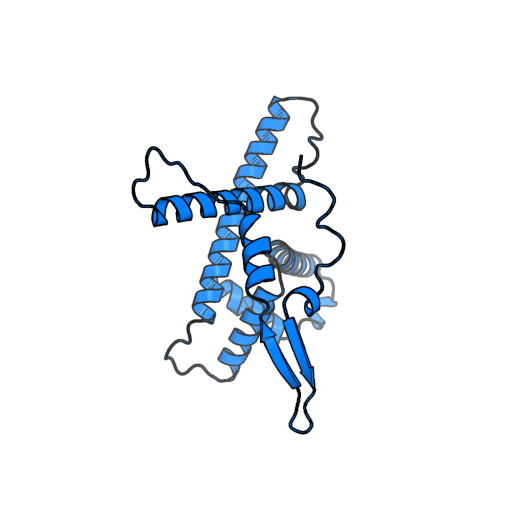SP A CA 1
ATOM 1379 C C . ASP A 1 166 ? -15.564 25.576 9.198 1.00 49.03 166 ASP A C 1
ATOM 1381 O O . ASP A 1 166 ? -16.357 25.165 10.048 1.00 49.03 166 ASP A O 1
ATOM 1385 N N . SER A 1 167 ? -15.112 24.735 8.269 1.00 50.44 167 SER A N 1
ATOM 1386 C CA . SER A 1 167 ? -15.365 23.288 8.240 1.00 50.44 167 SER A CA 1
ATOM 1387 C C . SER A 1 167 ? -14.707 22.533 9.402 1.00 50.44 167 SER A C 1
ATOM 1389 O O . SER A 1 167 ? -15.018 21.358 9.609 1.00 50.44 167 SER A O 1
ATOM 1391 N N . ALA A 1 168 ? -13.850 23.201 10.183 1.00 49.12 168 ALA A N 1
ATOM 1392 C CA . ALA A 1 168 ? -13.209 22.656 11.378 1.00 49.12 168 ALA A CA 1
ATOM 1393 C C . ALA A 1 168 ? -14.205 22.085 12.406 1.00 49.12 168 ALA A C 1
ATOM 1395 O O . ALA A 1 168 ? -13.866 21.188 13.176 1.00 49.12 168 ALA A O 1
ATOM 1396 N N . SER A 1 169 ? -15.461 22.541 12.375 1.00 47.59 169 SER A N 1
ATOM 1397 C CA . SER A 1 169 ? -16.529 22.091 13.273 1.00 47.59 169 SER A CA 1
ATOM 1398 C C . SER A 1 169 ? -16.981 20.632 13.051 1.00 47.59 169 SER A C 1
ATOM 1400 O O . SER A 1 169 ? -17.602 20.051 13.940 1.00 47.59 169 SER A O 1
ATOM 1402 N N . LYS A 1 170 ? -16.669 20.001 11.906 1.00 47.94 170 LYS A N 1
ATOM 1403 C CA . LYS A 1 170 ? -17.148 18.639 11.578 1.00 47.94 170 LYS A CA 1
ATOM 1404 C C . LYS A 1 170 ? -16.171 17.505 11.890 1.00 47.94 170 LYS A C 1
ATOM 1406 O O . LYS A 1 170 ? -16.540 16.343 11.712 1.00 47.94 170 LYS A O 1
ATOM 1411 N N . TRP A 1 171 ? -14.951 17.789 12.343 1.00 51.81 171 TRP A N 1
ATOM 1412 C CA . TRP A 1 171 ? -14.041 16.715 12.738 1.00 51.81 171 TRP A CA 1
ATOM 1413 C C . TRP A 1 171 ? -14.469 16.153 14.087 1.00 51.81 171 TRP A C 1
ATOM 1415 O O . TRP A 1 171 ? -14.377 16.813 15.120 1.00 51.81 171 TRP A O 1
ATOM 1425 N N . ALA A 1 172 ? -14.957 14.912 14.074 1.00 52.69 172 ALA A N 1
ATOM 1426 C CA . ALA A 1 172 ? -15.229 14.191 15.302 1.00 52.69 172 ALA A CA 1
ATOM 1427 C C . ALA A 1 172 ? -13.929 14.106 16.115 1.00 52.69 172 ALA A C 1
ATOM 1429 O O . ALA A 1 172 ? -12.866 13.762 15.591 1.00 52.69 172 ALA A O 1
ATOM 1430 N N . THR A 1 173 ? -14.012 14.365 17.415 1.00 57.19 173 THR A N 1
ATOM 1431 C CA . THR A 1 173 ? -12.892 14.222 18.359 1.00 57.19 173 THR A CA 1
ATOM 1432 C C . THR A 1 173 ? -12.249 12.832 18.283 1.00 57.19 173 THR A C 1
ATOM 1434 O O . THR A 1 173 ? -11.068 12.676 18.580 1.00 57.19 173 THR A O 1
ATOM 1437 N N . GLU A 1 174 ? -13.000 11.822 17.838 1.00 57.53 174 GLU A N 1
ATOM 1438 C CA . GLU A 1 174 ? -12.505 10.469 17.579 1.00 57.53 174 GLU A CA 1
ATOM 1439 C C . GLU A 1 174 ? -11.576 10.363 16.358 1.00 57.53 174 GLU A C 1
ATOM 1441 O O . GLU A 1 174 ? -10.566 9.664 16.433 1.00 57.53 174 GLU A O 1
ATOM 1446 N N . THR A 1 175 ? -11.865 11.062 15.252 1.00 63.41 175 THR A N 1
ATOM 1447 C CA . THR A 1 175 ? -10.999 11.063 14.056 1.00 63.41 175 THR A CA 1
ATOM 1448 C C . THR A 1 175 ? -9.652 11.719 14.344 1.00 63.41 175 THR A C 1
ATOM 1450 O O . THR A 1 175 ? -8.617 11.167 13.982 1.00 63.41 175 THR A O 1
ATOM 1453 N N . THR A 1 176 ? -9.643 12.813 15.108 1.00 72.38 176 THR A N 1
ATOM 1454 C CA . THR A 1 176 ? -8.405 13.481 15.536 1.00 72.38 176 THR A CA 1
ATOM 1455 C C . THR A 1 176 ? -7.564 12.587 16.451 1.00 72.38 176 THR A C 1
ATOM 1457 O O . THR A 1 176 ? -6.348 12.520 16.295 1.00 72.38 176 THR A O 1
ATOM 1460 N N . LYS A 1 177 ? -8.198 11.842 17.371 1.00 76.62 177 LYS A N 1
ATOM 1461 C CA . LYS A 1 177 ? -7.501 10.894 18.261 1.00 76.62 177 LYS A CA 1
ATOM 1462 C C . LYS A 1 177 ? -6.898 9.707 17.503 1.00 76.62 177 LYS A C 1
ATOM 1464 O O . LYS A 1 177 ? -5.785 9.294 17.817 1.00 76.62 177 LYS A O 1
ATOM 1469 N N . ARG A 1 178 ? -7.600 9.175 16.495 1.00 82.31 178 ARG A N 1
ATOM 1470 C CA . ARG A 1 178 ? -7.075 8.121 15.609 1.00 82.31 178 ARG A CA 1
ATOM 1471 C C . ARG A 1 178 ? -5.848 8.608 14.836 1.00 82.31 178 ARG A C 1
ATOM 1473 O O . ARG A 1 178 ? -4.843 7.904 14.787 1.00 82.31 178 ARG A O 1
ATOM 1480 N N . ASP A 1 179 ? -5.930 9.799 14.252 1.00 81.56 179 ASP A N 1
ATOM 1481 C CA . ASP A 1 179 ? -4.860 10.356 13.421 1.00 81.56 179 ASP A CA 1
ATOM 1482 C C . ASP A 1 179 ? -3.620 10.692 14.272 1.00 81.56 179 ASP A C 1
ATOM 1484 O O . ASP A 1 179 ? -2.498 10.370 13.885 1.00 81.56 179 ASP A O 1
ATOM 1488 N N . GLN A 1 180 ? -3.813 11.209 15.491 1.00 81.38 180 GLN A N 1
ATOM 1489 C CA . GLN A 1 180 ? -2.736 11.388 16.474 1.00 81.38 180 GLN A CA 1
ATOM 1490 C C . GLN A 1 180 ? -2.081 10.061 16.882 1.00 81.38 180 GLN A C 1
ATOM 1492 O O . GLN A 1 180 ? -0.855 9.978 16.962 1.00 81.38 180 GLN A O 1
ATOM 1497 N N . LEU A 1 181 ? -2.876 9.009 17.118 1.00 83.31 181 LEU A N 1
ATOM 1498 C CA . LEU A 1 181 ? -2.351 7.677 17.427 1.00 83.31 181 LEU A CA 1
ATOM 1499 C C . LEU A 1 181 ? -1.504 7.138 16.267 1.00 83.31 181 LEU A C 1
ATOM 1501 O O . LEU A 1 181 ? -0.416 6.610 16.491 1.00 83.31 181 LEU A O 1
ATOM 1505 N N . PHE A 1 182 ? -1.971 7.314 15.031 1.00 85.38 182 PHE A N 1
ATOM 1506 C CA . PHE A 1 182 ? -1.236 6.913 13.835 1.00 85.38 182 PHE A CA 1
ATOM 1507 C C . PHE A 1 182 ? 0.114 7.636 13.710 1.00 85.38 182 PHE A C 1
ATOM 1509 O O . PHE A 1 182 ? 1.139 6.978 13.527 1.00 85.38 182 PHE A O 1
ATOM 1516 N N . LEU A 1 183 ? 0.143 8.962 13.875 1.00 84.00 183 LEU A N 1
ATOM 1517 C CA . LEU A 1 183 ? 1.380 9.754 13.814 1.00 84.00 183 LEU A CA 1
ATOM 1518 C C . LEU A 1 183 ? 2.370 9.371 14.926 1.00 84.00 183 LEU A C 1
ATOM 1520 O O . LEU A 1 183 ? 3.560 9.171 14.660 1.00 84.00 183 LEU A O 1
ATOM 1524 N N . LYS A 1 184 ? 1.867 9.138 16.147 1.00 85.38 184 LYS A N 1
ATOM 1525 C CA . LYS A 1 184 ? 2.674 8.652 17.274 1.00 85.38 184 LYS A CA 1
ATOM 1526 C C . LYS A 1 184 ? 3.314 7.293 16.975 1.00 85.38 184 LYS A C 1
ATOM 1528 O O . LYS A 1 184 ? 4.494 7.102 17.256 1.00 85.38 184 LYS A O 1
ATOM 1533 N N . LEU A 1 185 ? 2.569 6.361 16.375 1.00 84.44 185 LEU A N 1
ATOM 1534 C CA . LEU A 1 185 ? 3.080 5.037 15.986 1.00 84.44 185 LEU A CA 1
ATOM 1535 C C . LEU A 1 185 ? 4.100 5.106 14.841 1.00 84.44 185 LEU A C 1
ATOM 1537 O O . LEU A 1 185 ? 5.019 4.286 14.774 1.00 84.44 185 LEU A O 1
ATOM 1541 N N . LEU A 1 186 ? 3.975 6.094 13.953 1.00 82.62 186 LEU A N 1
ATOM 1542 C CA . LEU A 1 186 ? 4.969 6.348 12.913 1.00 82.62 186 LEU A CA 1
ATOM 1543 C C . LEU A 1 186 ? 6.276 6.927 13.475 1.00 82.62 186 LEU A C 1
ATOM 1545 O O . LEU A 1 186 ? 7.328 6.696 12.871 1.00 82.62 186 LEU A O 1
ATOM 1549 N N . GLY A 1 187 ? 6.232 7.567 14.648 1.00 78.06 187 GLY A N 1
ATOM 1550 C CA . GLY A 1 187 ? 7.371 8.235 15.286 1.00 78.06 187 GLY A CA 1
ATOM 1551 C C . GLY A 1 187 ? 7.519 9.701 14.876 1.00 78.06 187 GLY A C 1
ATOM 1552 O O . GLY A 1 187 ? 8.605 10.258 14.996 1.00 78.06 187 GLY A O 1
ATOM 1553 N N . VAL A 1 188 ? 6.445 10.304 14.361 1.00 73.56 188 VAL A N 1
ATOM 1554 C CA . VAL A 1 188 ? 6.366 11.730 14.035 1.00 73.56 188 VAL A CA 1
ATOM 1555 C C . VAL A 1 188 ? 5.642 12.388 15.209 1.00 73.56 188 VAL A C 1
ATOM 1557 O O . VAL A 1 188 ? 4.415 12.338 15.278 1.00 73.56 188 VAL A O 1
ATOM 1560 N N . SER A 1 189 ? 6.404 12.877 16.192 1.00 45.34 189 SER A N 1
ATOM 1561 C CA . SER A 1 189 ? 5.886 13.595 17.369 1.00 45.34 189 SER A CA 1
ATOM 1562 C C . SER A 1 189 ? 6.125 15.087 17.255 1.00 45.34 189 SER A C 1
ATOM 1564 O O . SER A 1 189 ? 7.292 15.429 16.954 1.00 45.34 189 SER A O 1
#

Secondary structure (DSSP, 8-state):
---TTSSS--SGGGTEEEEEETTEEEEEE-HHHHHHHHTTPPPP----SS---HHHHHHHHHHHHHHHHHHHHHHHHS-TT----SSHHHHHHHHHHHHHHHHHHHHHHHHHHHHHHHHHS--SS---HHHHHHHHHHHHHHHHS-HHHHHHHHHHHHHHHHHT-GGGGG--HHHHHHHHHHHHHHT--

InterPro domains:
  IPR047654 IS1634 transposase [NF033559] (7-188)